Protein AF-A0A7J2IY69-F1 (afdb_monomer)

Structure (mmCIF, N/CA/C/O backbone):
data_AF-A0A7J2IY69-F1
#
_entry.id   AF-A0A7J2IY69-F1
#
loop_
_atom_site.group_PDB
_atom_site.id
_atom_site.type_symbol
_atom_site.label_atom_id
_atom_site.label_alt_id
_atom_site.label_comp_id
_atom_site.label_asym_id
_atom_site.label_entity_id
_atom_site.label_seq_id
_atom_site.pdbx_PDB_ins_code
_atom_site.Cartn_x
_atom_site.Cartn_y
_atom_site.Cartn_z
_atom_site.occupancy
_atom_site.B_iso_or_equiv
_atom_site.auth_seq_id
_atom_site.auth_comp_id
_atom_site.auth_asym_id
_atom_site.auth_atom_id
_atom_site.pdbx_PDB_model_num
ATOM 1 N N . MET A 1 1 ? 27.502 44.347 -38.366 1.00 41.41 1 MET A N 1
ATOM 2 C CA . MET A 1 1 ? 28.154 43.033 -38.144 1.00 41.41 1 MET A CA 1
ATOM 3 C C . MET A 1 1 ? 28.405 42.362 -39.493 1.00 41.41 1 MET A C 1
ATOM 5 O O . MET A 1 1 ? 27.456 42.090 -40.213 1.00 41.41 1 MET A O 1
ATOM 9 N N . LYS A 1 2 ? 29.674 42.196 -39.894 1.00 34.81 2 LYS A N 1
ATOM 10 C CA . LYS A 1 2 ? 30.069 41.650 -41.208 1.00 34.81 2 LYS A CA 1
ATOM 11 C C . LYS A 1 2 ? 30.151 40.117 -41.145 1.00 34.81 2 LYS A C 1
ATOM 13 O O . LYS A 1 2 ? 30.989 39.577 -40.429 1.00 34.81 2 LYS A O 1
ATOM 18 N N . SER A 1 3 ? 29.302 39.439 -41.918 1.00 33.28 3 SER A N 1
ATOM 19 C CA . SER A 1 3 ? 29.300 37.982 -42.098 1.00 33.28 3 SER A CA 1
ATOM 20 C C . SER A 1 3 ? 30.495 37.545 -42.960 1.00 33.28 3 SER A C 1
ATOM 22 O O . SER A 1 3 ? 30.608 37.917 -44.132 1.00 33.28 3 SER A O 1
ATOM 24 N N . LYS A 1 4 ? 31.436 36.804 -42.361 1.00 38.28 4 LYS A N 1
ATOM 25 C CA . LYS A 1 4 ? 32.624 36.257 -43.033 1.00 38.28 4 LYS A CA 1
ATOM 26 C C . LYS A 1 4 ? 32.224 35.045 -43.882 1.00 38.28 4 LYS A C 1
ATOM 28 O O . LYS A 1 4 ? 31.886 33.990 -43.359 1.00 38.28 4 LYS A O 1
ATOM 33 N N . LYS A 1 5 ? 32.332 35.189 -45.206 1.00 37.50 5 LYS A N 1
ATOM 34 C CA . LYS A 1 5 ? 32.287 34.085 -46.178 1.00 37.50 5 LYS A CA 1
ATOM 35 C C . LYS A 1 5 ? 33.403 33.072 -45.877 1.00 37.50 5 LYS A C 1
ATOM 37 O O . LYS A 1 5 ? 34.582 33.424 -45.912 1.00 37.50 5 LYS A O 1
ATOM 42 N N . GLY A 1 6 ? 33.029 31.817 -45.624 1.00 35.16 6 GLY A N 1
ATOM 43 C CA . GLY A 1 6 ? 33.949 30.687 -45.493 1.00 35.16 6 GLY A CA 1
ATOM 44 C C . GLY A 1 6 ? 34.681 30.413 -46.808 1.00 35.16 6 GLY A C 1
ATOM 45 O O . GLY A 1 6 ? 34.066 30.075 -47.822 1.00 35.16 6 GLY A O 1
ATOM 46 N N . LYS A 1 7 ? 36.006 30.583 -46.801 1.00 37.31 7 LYS A N 1
ATOM 47 C CA . LYS A 1 7 ? 36.880 30.222 -47.920 1.00 37.31 7 LYS A CA 1
ATOM 48 C C . LYS A 1 7 ? 36.969 28.697 -48.008 1.00 37.31 7 LYS A C 1
ATOM 50 O O . LYS A 1 7 ? 37.412 28.036 -47.076 1.00 37.31 7 LYS A O 1
ATOM 55 N N . ARG A 1 8 ? 36.544 28.157 -49.151 1.00 36.28 8 ARG A N 1
ATOM 56 C CA . ARG A 1 8 ? 36.733 26.758 -49.550 1.00 36.28 8 ARG A CA 1
ATOM 57 C C . ARG A 1 8 ? 38.235 26.472 -49.617 1.00 36.28 8 ARG A C 1
ATOM 59 O O . ARG A 1 8 ? 38.931 27.094 -50.418 1.00 36.28 8 ARG A O 1
ATOM 66 N N . GLY A 1 9 ? 38.712 25.552 -48.781 1.00 33.78 9 GLY A N 1
ATOM 67 C CA . GLY A 1 9 ? 40.072 25.030 -48.855 1.00 33.78 9 GLY A CA 1
ATOM 68 C C . GLY A 1 9 ? 40.285 24.357 -50.206 1.00 33.78 9 GLY A C 1
ATOM 69 O O . GLY A 1 9 ? 39.671 23.331 -50.497 1.00 33.78 9 GLY A O 1
ATOM 70 N N . LYS A 1 10 ? 41.113 24.970 -51.054 1.00 37.53 10 LYS A N 1
ATOM 71 C CA . LYS A 1 10 ? 41.732 24.280 -52.183 1.00 37.53 10 LYS A CA 1
ATOM 72 C C . LYS A 1 10 ? 42.652 23.217 -51.586 1.00 37.53 10 LYS A C 1
ATOM 74 O O . LYS A 1 10 ? 43.451 23.537 -50.713 1.00 37.53 10 LYS A O 1
ATOM 79 N N . SER A 1 11 ? 42.516 21.976 -52.033 1.00 42.81 11 SER A N 1
ATOM 80 C CA . SER A 1 11 ? 43.465 20.897 -51.774 1.00 42.81 11 SER A CA 1
ATOM 81 C C . SER A 1 11 ? 44.816 21.321 -52.346 1.00 42.81 11 SER A C 1
ATOM 83 O O . SER A 1 11 ? 45.037 21.277 -53.555 1.00 42.81 11 SER A O 1
ATOM 85 N N . GLU A 1 12 ? 45.682 21.830 -51.481 1.00 42.75 12 GLU A N 1
ATOM 86 C CA . GLU A 1 12 ? 47.040 22.207 -51.829 1.00 42.75 12 GLU A CA 1
ATOM 87 C C . GLU A 1 12 ? 47.820 20.919 -52.101 1.00 42.75 12 GLU A C 1
ATOM 89 O O . GLU A 1 12 ? 47.938 20.049 -51.239 1.00 42.75 12 GLU A O 1
ATOM 94 N N . VAL A 1 13 ? 48.266 20.746 -53.345 1.00 56.34 13 VAL A N 1
ATOM 95 C CA . VAL A 1 13 ? 49.151 19.648 -53.742 1.00 56.34 13 VAL A CA 1
ATOM 96 C C . VAL A 1 13 ? 50.391 19.756 -52.862 1.00 56.34 13 VAL A C 1
ATOM 98 O O . VAL A 1 13 ? 51.129 20.733 -52.968 1.00 56.34 13 VAL A O 1
ATOM 101 N N . VAL A 1 14 ? 50.578 18.802 -51.951 1.00 56.72 14 VAL A N 1
ATOM 102 C CA . VAL A 1 14 ? 51.660 18.816 -50.963 1.00 56.72 14 VAL A CA 1
ATOM 103 C C . VAL A 1 14 ? 53.000 18.772 -51.708 1.00 56.72 14 VAL A C 1
ATOM 105 O O . VAL A 1 14 ? 53.412 17.726 -52.197 1.00 56.72 14 VAL A O 1
ATOM 108 N N . ARG A 1 15 ? 53.669 19.927 -51.842 1.00 62.16 15 ARG A N 1
ATOM 109 C CA . ARG A 1 15 ? 54.978 20.063 -52.520 1.00 62.16 15 ARG A CA 1
ATOM 110 C C . ARG A 1 15 ? 56.173 19.784 -51.600 1.00 62.16 15 ARG A C 1
ATOM 112 O O . ARG A 1 15 ? 57.312 19.963 -52.017 1.00 62.16 15 ARG A O 1
ATOM 119 N N . PHE A 1 16 ? 55.917 19.395 -50.354 1.00 74.50 16 PHE A N 1
ATOM 120 C CA . PHE A 1 16 ? 56.923 19.268 -49.304 1.00 74.50 16 PHE A CA 1
ATOM 121 C C . PHE A 1 16 ? 56.733 17.967 -48.535 1.00 74.50 16 PHE A C 1
ATOM 123 O O . PHE A 1 16 ? 55.613 17.602 -48.188 1.00 74.50 16 PHE A O 1
ATOM 130 N N . CYS A 1 17 ? 57.822 17.262 -48.243 1.00 74.44 17 CYS A N 1
ATOM 131 C CA . CYS A 1 17 ? 57.757 16.095 -47.378 1.00 74.44 17 CYS A CA 1
ATOM 132 C C . CYS A 1 17 ? 57.323 16.519 -45.959 1.00 74.44 17 CYS A C 1
ATOM 134 O O . CYS A 1 17 ? 57.975 17.389 -45.382 1.00 74.44 17 CYS A O 1
ATOM 136 N N . PRO A 1 18 ? 56.287 15.903 -45.357 1.00 74.69 18 PRO A N 1
ATOM 137 C CA . PRO A 1 18 ? 55.808 16.282 -44.023 1.00 74.69 18 PRO A CA 1
ATOM 138 C C . PRO A 1 18 ? 56.802 15.945 -42.904 1.00 74.69 18 PRO A C 1
ATOM 140 O O . PRO A 1 18 ? 56.678 16.468 -41.804 1.00 74.69 18 PRO A O 1
ATOM 143 N N . VAL A 1 19 ? 57.782 15.076 -43.178 1.00 80.56 19 VAL A N 1
ATOM 144 C CA . VAL A 1 19 ? 58.778 14.638 -42.192 1.00 80.56 19 VAL A CA 1
ATOM 145 C C . VAL A 1 19 ? 60.015 15.534 -42.200 1.00 80.56 19 VAL A C 1
ATOM 147 O O . VAL A 1 19 ? 60.510 15.896 -41.142 1.00 80.56 19 VAL A O 1
ATOM 150 N N . CYS A 1 20 ? 60.530 15.896 -43.379 1.00 82.62 20 CYS A N 1
ATOM 151 C CA . CYS A 1 20 ? 61.809 16.611 -43.496 1.00 82.62 20 CYS A CA 1
ATOM 152 C C . CYS A 1 20 ? 61.713 17.984 -44.173 1.00 82.62 20 CYS A C 1
ATOM 154 O O . CYS A 1 20 ? 62.730 18.646 -44.346 1.00 82.62 20 CYS A O 1
ATOM 156 N N . GLY A 1 21 ? 60.527 18.400 -44.626 1.00 78.88 21 GLY A N 1
ATOM 157 C CA . GLY A 1 21 ? 60.328 19.678 -45.313 1.00 78.88 21 GLY A CA 1
ATOM 158 C C . GLY A 1 21 ? 61.016 19.793 -46.680 1.00 78.88 21 GLY A C 1
ATOM 159 O O . GLY A 1 21 ? 60.995 20.864 -47.280 1.00 78.88 21 GLY A O 1
ATOM 160 N N . SER A 1 22 ? 61.621 18.720 -47.204 1.00 79.50 22 SER A N 1
ATOM 161 C CA . SER A 1 22 ? 62.281 18.745 -48.515 1.00 79.50 22 SER A CA 1
ATOM 162 C C . SER A 1 22 ? 61.264 18.789 -49.661 1.00 79.50 22 SER A C 1
ATOM 164 O O . SER A 1 22 ? 60.213 18.143 -49.598 1.00 79.50 22 SER A O 1
ATOM 166 N N . ARG A 1 23 ? 61.598 19.530 -50.727 1.00 76.25 23 ARG A N 1
ATOM 167 C CA . ARG A 1 23 ? 60.824 19.603 -51.983 1.00 76.25 23 ARG A CA 1
ATOM 168 C C . ARG A 1 23 ? 61.165 18.482 -52.964 1.00 76.25 23 ARG A C 1
ATOM 170 O O . ARG A 1 23 ? 60.498 18.339 -53.985 1.00 76.25 23 ARG A O 1
ATOM 177 N N . GLU A 1 24 ? 62.196 17.691 -52.676 1.00 76.31 24 GLU A N 1
ATOM 178 C CA . GLU A 1 24 ? 62.635 16.602 -53.546 1.00 76.31 24 GLU A CA 1
ATOM 179 C C . GLU A 1 24 ? 61.779 15.352 -53.330 1.00 76.31 24 GLU A C 1
ATOM 181 O O . GLU A 1 24 ? 62.112 14.431 -52.573 1.00 76.31 24 GLU A O 1
ATOM 186 N N . ILE A 1 25 ? 60.632 15.351 -54.000 1.00 76.38 25 ILE A N 1
ATOM 187 C CA . ILE A 1 25 ? 59.670 14.258 -54.003 1.00 76.38 25 ILE A CA 1
ATOM 188 C C . ILE A 1 25 ? 59.677 13.624 -55.394 1.00 76.38 25 ILE A C 1
ATOM 190 O O . ILE A 1 25 ? 59.502 14.319 -56.394 1.00 76.38 25 ILE A O 1
ATOM 194 N N . VAL A 1 26 ? 59.872 12.307 -55.459 1.00 78.38 26 VAL A N 1
ATOM 195 C CA . VAL A 1 26 ? 59.818 11.539 -56.709 1.00 78.38 26 VAL A CA 1
ATOM 196 C C . VAL A 1 26 ? 58.621 10.600 -56.674 1.00 78.38 26 VAL A C 1
ATOM 198 O O . VAL A 1 26 ? 58.325 9.984 -55.648 1.00 78.38 26 VAL A O 1
ATOM 201 N N . LEU A 1 27 ? 57.914 10.518 -57.797 1.00 72.62 27 LEU A N 1
ATOM 202 C CA . LEU A 1 27 ? 56.843 9.548 -57.998 1.00 72.62 27 LEU A CA 1
ATOM 203 C C . LEU A 1 27 ? 57.465 8.161 -58.170 1.00 72.62 27 LEU A C 1
ATOM 205 O O . LEU A 1 27 ? 58.347 7.979 -59.008 1.00 72.62 27 LEU A O 1
ATOM 209 N N . ASP A 1 28 ? 57.027 7.202 -57.356 1.00 71.06 28 ASP A N 1
ATOM 210 C CA . ASP A 1 28 ? 57.484 5.818 -57.475 1.00 71.06 28 ASP A CA 1
ATOM 211 C C . ASP A 1 28 ? 56.799 5.201 -58.708 1.00 71.06 28 ASP A C 1
ATOM 213 O O . ASP A 1 28 ? 55.571 5.119 -58.768 1.00 71.06 28 ASP A O 1
ATOM 217 N N . SER A 1 29 ? 57.575 4.817 -59.727 1.00 62.28 29 SER A N 1
ATOM 218 C CA . SER A 1 29 ? 57.049 4.323 -61.012 1.00 62.28 29 SER A CA 1
ATOM 219 C C . SER A 1 29 ? 56.319 2.984 -60.894 1.00 62.28 29 SER A C 1
ATOM 221 O O . SER A 1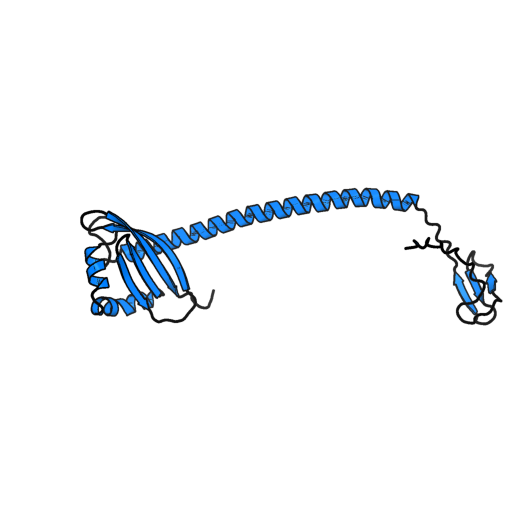 29 ? 55.589 2.610 -61.807 1.00 62.28 29 SER A O 1
ATOM 223 N N . SER A 1 30 ? 56.481 2.279 -59.769 1.00 66.81 30 SER A N 1
ATOM 224 C CA . SER A 1 30 ? 55.821 0.993 -59.530 1.00 66.81 30 SER A CA 1
ATOM 225 C C . SER A 1 30 ? 54.346 1.124 -59.136 1.00 66.81 30 SER A C 1
ATOM 227 O O . SER A 1 30 ? 53.597 0.166 -59.307 1.00 66.81 30 SER A O 1
ATOM 229 N N . TYR A 1 31 ? 53.899 2.278 -58.616 1.00 60.81 31 TYR A N 1
ATOM 230 C CA . TYR A 1 31 ? 52.532 2.438 -58.103 1.00 60.81 31 TYR A CA 1
ATOM 231 C C . TYR A 1 31 ? 51.980 3.845 -58.358 1.00 60.81 31 TYR A C 1
ATOM 233 O O . TYR A 1 31 ? 52.480 4.843 -57.836 1.00 60.81 31 TYR A O 1
ATOM 241 N N . SER A 1 32 ? 50.881 3.932 -59.113 1.00 61.62 32 SER A N 1
ATOM 242 C CA . SER A 1 32 ? 50.188 5.195 -59.376 1.00 61.62 32 SER A CA 1
ATOM 243 C C . SER A 1 32 ? 49.711 5.845 -58.071 1.00 61.62 32 SER A C 1
ATOM 245 O O . SER A 1 32 ? 48.858 5.293 -57.376 1.00 61.62 32 SER A O 1
ATOM 247 N N . GLY A 1 33 ? 50.230 7.034 -57.752 1.00 66.06 33 GLY A N 1
ATOM 248 C CA . GLY A 1 33 ? 49.778 7.847 -56.615 1.00 66.06 33 GLY A CA 1
ATOM 249 C C . GLY A 1 33 ? 50.604 7.720 -55.331 1.00 66.06 33 GLY A C 1
ATOM 250 O O . GLY A 1 33 ? 50.244 8.352 -54.336 1.00 66.06 33 GLY A O 1
ATOM 251 N N . ILE A 1 34 ? 51.708 6.962 -55.339 1.00 76.69 34 ILE A N 1
ATOM 252 C CA . ILE A 1 34 ? 52.672 6.925 -54.229 1.00 76.69 34 ILE A CA 1
ATOM 253 C C . ILE A 1 34 ? 53.854 7.838 -54.548 1.00 76.69 34 ILE A C 1
ATOM 255 O O . ILE A 1 34 ? 54.454 7.767 -55.621 1.00 76.69 34 ILE A O 1
ATOM 259 N N . PHE A 1 35 ? 54.209 8.691 -53.594 1.00 80.31 35 PHE A N 1
ATOM 260 C CA . PHE A 1 35 ? 55.398 9.522 -53.678 1.00 80.31 35 PHE A CA 1
ATOM 261 C C . PHE A 1 35 ? 56.412 9.134 -52.605 1.00 80.31 35 PHE A C 1
ATOM 263 O O . PHE A 1 35 ? 56.043 8.811 -51.473 1.00 80.31 35 PHE A O 1
ATOM 270 N N . LYS A 1 36 ? 57.697 9.169 -52.969 1.00 84.00 36 LYS A N 1
ATOM 271 C CA . LYS A 1 36 ? 58.826 8.904 -52.077 1.00 84.00 36 LYS A CA 1
ATOM 272 C C . LYS A 1 36 ? 59.701 10.150 -51.974 1.00 84.00 36 LYS A C 1
ATOM 274 O O . LYS A 1 36 ? 60.103 10.726 -52.985 1.00 84.00 36 LYS A O 1
ATOM 279 N N . CYS A 1 37 ? 60.014 10.573 -50.754 1.00 82.19 37 CYS A N 1
ATOM 280 C CA . CYS A 1 37 ? 60.991 11.634 -50.535 1.00 82.19 37 CYS A CA 1
ATOM 281 C C . CYS A 1 37 ? 62.412 11.090 -50.725 1.00 82.19 37 CYS A C 1
ATOM 283 O O . CYS A 1 37 ? 62.762 10.072 -50.126 1.00 82.19 37 CYS A O 1
ATOM 285 N N . LYS A 1 38 ? 63.242 11.780 -51.518 1.00 81.56 38 LYS A N 1
ATOM 286 C CA . LYS A 1 38 ? 64.653 11.403 -51.710 1.00 81.56 38 LYS A CA 1
ATOM 287 C C . LYS A 1 38 ? 65.481 11.534 -50.433 1.00 81.56 38 LYS A C 1
ATOM 289 O O . LYS A 1 38 ? 66.346 10.704 -50.195 1.00 81.56 38 LYS A O 1
ATOM 294 N N . ASN A 1 39 ? 65.187 12.541 -49.611 1.00 84.12 39 ASN A N 1
ATOM 295 C CA . ASN A 1 39 ? 66.032 12.896 -48.472 1.00 84.12 39 ASN A CA 1
ATOM 296 C C . ASN A 1 39 ? 65.834 11.978 -47.253 1.00 84.12 39 ASN A C 1
ATOM 298 O O . ASN A 1 39 ? 66.794 11.586 -46.607 1.00 84.12 39 ASN A O 1
ATOM 302 N N . CYS A 1 40 ? 64.588 11.619 -46.927 1.00 84.88 40 CYS A N 1
ATOM 303 C CA . CYS A 1 40 ? 64.278 10.808 -45.739 1.00 84.88 40 CYS A CA 1
ATOM 304 C C . CYS A 1 40 ? 63.639 9.450 -46.058 1.00 84.88 40 CYS A C 1
ATOM 306 O O . CYS A 1 40 ? 63.272 8.712 -45.149 1.00 84.88 40 CYS A O 1
ATOM 308 N N . GLY A 1 41 ? 63.424 9.129 -47.338 1.00 81.12 41 GLY A N 1
ATOM 309 C CA . GLY A 1 41 ? 62.797 7.874 -47.756 1.00 81.12 41 GLY A CA 1
ATOM 310 C C . GLY A 1 41 ? 61.299 7.751 -47.447 1.00 81.12 41 GLY A C 1
ATOM 311 O O . GLY A 1 41 ? 60.714 6.720 -47.778 1.00 81.12 41 GLY A O 1
ATOM 312 N N . TYR A 1 42 ? 60.669 8.777 -46.858 1.00 81.19 42 TYR A N 1
ATOM 313 C CA . TYR A 1 42 ? 59.248 8.768 -46.499 1.00 81.19 42 TYR A CA 1
ATOM 314 C C . TYR A 1 42 ? 58.359 8.496 -47.716 1.00 81.19 42 TYR A C 1
ATOM 316 O O . TYR A 1 42 ? 58.513 9.143 -48.756 1.00 81.19 42 TYR A O 1
ATOM 324 N N . ARG A 1 43 ? 57.422 7.555 -47.564 1.00 79.50 43 ARG A N 1
ATOM 325 C CA . ARG A 1 43 ? 56.450 7.153 -48.584 1.00 79.50 43 ARG A CA 1
ATOM 326 C C . ARG A 1 43 ? 55.049 7.531 -48.136 1.00 79.50 43 ARG A C 1
ATOM 328 O O . ARG A 1 43 ? 54.648 7.187 -47.029 1.00 79.50 43 ARG A O 1
ATOM 335 N N . ALA A 1 44 ? 54.295 8.181 -49.010 1.00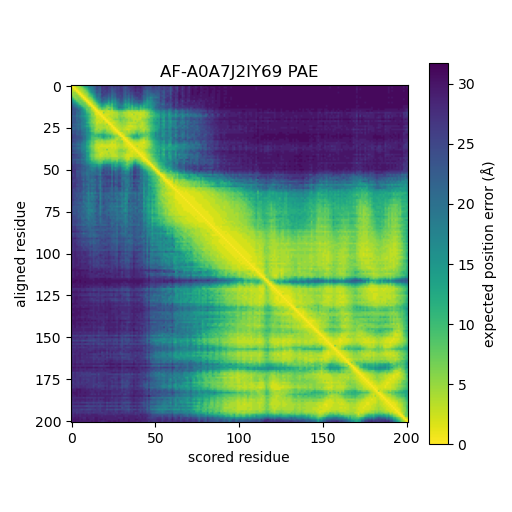 76.12 44 ALA A N 1
ATOM 336 C CA . ALA A 1 44 ? 52.880 8.423 -48.782 1.00 76.12 44 ALA A CA 1
ATOM 337 C C . ALA A 1 44 ? 52.090 8.282 -50.080 1.00 76.12 44 ALA A C 1
ATOM 339 O O . ALA A 1 44 ? 52.586 8.524 -51.179 1.00 76.12 44 ALA A O 1
ATOM 340 N N . SER A 1 45 ? 50.843 7.858 -49.930 1.00 72.69 45 SER A N 1
ATOM 341 C CA . SER A 1 45 ? 49.875 7.711 -51.009 1.00 72.69 45 SER A CA 1
ATOM 342 C C . SER A 1 45 ? 48.929 8.906 -51.015 1.00 72.69 45 SER A C 1
ATOM 344 O O . SER A 1 45 ? 48.252 9.170 -50.019 1.00 72.69 45 SER A O 1
ATOM 346 N N . ILE A 1 46 ? 48.822 9.599 -52.146 1.00 66.19 46 ILE A N 1
ATOM 347 C CA . ILE A 1 46 ? 47.718 10.528 -52.389 1.00 66.19 46 ILE A CA 1
ATOM 348 C C . ILE A 1 46 ? 46.576 9.672 -52.913 1.00 66.19 46 ILE A C 1
ATOM 350 O O . ILE A 1 46 ? 46.480 9.432 -54.111 1.00 66.19 46 ILE A O 1
ATOM 354 N N . PHE A 1 47 ? 45.713 9.180 -52.028 1.00 58.38 47 PHE A N 1
ATOM 355 C CA . PHE A 1 47 ? 44.439 8.634 -52.480 1.00 58.38 47 PHE A CA 1
ATOM 356 C C . PHE A 1 47 ? 43.557 9.815 -52.898 1.00 58.38 47 PHE A C 1
ATOM 358 O O . PHE A 1 47 ? 43.142 10.590 -52.026 1.00 58.38 47 PHE A O 1
ATOM 365 N N . PRO A 1 48 ? 43.243 10.010 -54.195 1.00 54.19 48 PRO A N 1
ATOM 366 C CA . PRO A 1 48 ? 42.201 10.947 -54.558 1.00 54.19 48 PRO A CA 1
ATOM 367 C C . PRO A 1 48 ? 40.903 10.402 -53.964 1.00 54.19 48 PRO A C 1
ATOM 369 O O . PRO A 1 48 ? 40.351 9.411 -54.434 1.00 54.19 48 PRO A O 1
ATOM 372 N N . SER A 1 49 ? 40.411 11.039 -52.901 1.00 54.69 49 SER A N 1
ATOM 373 C CA . SER A 1 49 ? 39.057 10.814 -52.403 1.00 54.69 49 SER A CA 1
ATOM 374 C C . SER A 1 49 ? 38.088 11.313 -53.475 1.00 54.69 49 SER A C 1
ATOM 376 O O . SER A 1 49 ? 37.575 12.433 -53.419 1.00 54.69 49 SER A O 1
ATOM 378 N N . THR A 1 50 ? 37.855 10.507 -54.513 1.00 52.12 50 THR A N 1
ATOM 379 C CA . THR A 1 50 ? 36.754 10.728 -55.440 1.00 52.12 50 THR A CA 1
ATOM 380 C C . THR A 1 50 ? 35.493 10.444 -54.647 1.00 52.12 50 THR A C 1
ATOM 382 O O . THR A 1 50 ? 35.022 9.310 -54.576 1.00 52.12 50 THR A O 1
ATOM 385 N N . LYS A 1 51 ? 34.971 11.477 -53.983 1.00 55.84 51 LYS A N 1
ATOM 386 C CA . LYS A 1 51 ? 33.665 11.454 -53.332 1.00 55.84 51 LYS A CA 1
ATOM 387 C C . LYS A 1 51 ? 32.625 11.126 -54.404 1.00 55.84 51 LYS A C 1
ATOM 389 O O . LYS A 1 51 ? 32.078 12.030 -55.035 1.00 55.84 51 LYS A O 1
ATOM 394 N N . LYS A 1 52 ? 32.341 9.840 -54.632 1.00 56.62 52 LYS A N 1
ATOM 395 C CA . LYS A 1 52 ? 31.188 9.385 -55.415 1.00 56.62 52 LYS A CA 1
ATOM 396 C C . LYS A 1 52 ? 29.930 9.660 -54.586 1.00 56.62 52 LYS A C 1
ATOM 398 O O . LYS A 1 52 ? 29.312 8.756 -54.038 1.00 56.62 52 LYS A O 1
ATOM 403 N N . LYS A 1 53 ? 29.558 10.943 -54.490 1.00 59.47 53 LYS A N 1
ATOM 404 C CA . LYS A 1 53 ? 28.406 11.443 -53.718 1.00 59.47 53 LYS A CA 1
ATOM 405 C C . LYS A 1 53 ? 27.096 10.742 -54.098 1.00 59.47 53 LYS A C 1
ATOM 407 O O . LYS A 1 53 ? 26.230 10.572 -53.255 1.00 59.47 53 LYS A O 1
ATOM 412 N N . LYS A 1 54 ? 26.980 10.278 -55.348 1.00 59.72 54 LYS A N 1
ATOM 413 C CA . LYS A 1 54 ? 25.793 9.578 -55.863 1.00 59.72 54 LYS A CA 1
ATOM 414 C C . LYS A 1 54 ? 25.531 8.228 -55.177 1.00 59.72 54 LYS A C 1
ATOM 416 O O . LYS A 1 54 ? 24.376 7.883 -54.977 1.00 59.72 54 LYS A O 1
ATOM 421 N N . ALA A 1 55 ? 26.574 7.488 -54.790 1.00 61.38 55 ALA A N 1
ATOM 422 C CA . ALA A 1 55 ? 26.409 6.209 -54.090 1.00 61.38 55 ALA A CA 1
ATOM 423 C C . ALA A 1 55 ? 26.055 6.405 -52.603 1.00 61.38 55 ALA A C 1
ATOM 425 O O . ALA A 1 55 ? 25.276 5.637 -52.052 1.00 61.38 55 ALA A O 1
ATOM 426 N N . GLN A 1 56 ? 26.574 7.467 -51.974 1.00 57.81 56 GLN A N 1
ATOM 427 C CA . GLN A 1 56 ? 26.267 7.805 -50.578 1.00 57.81 56 GLN A CA 1
ATOM 428 C C . GLN A 1 56 ? 24.830 8.314 -50.388 1.00 57.81 56 GLN A C 1
ATOM 430 O O . GLN A 1 56 ? 24.211 7.976 -49.385 1.00 57.81 56 GLN A O 1
ATOM 435 N N . LEU A 1 57 ? 24.272 9.051 -51.358 1.00 69.94 57 LEU A N 1
ATOM 436 C CA . LEU A 1 57 ? 22.872 9.499 -51.299 1.00 69.94 57 LEU A CA 1
ATOM 437 C C . LEU A 1 57 ? 21.888 8.319 -51.263 1.00 69.94 57 LEU A C 1
ATOM 439 O O . LEU A 1 57 ? 20.986 8.301 -50.434 1.00 69.94 57 LEU A O 1
ATOM 443 N N . LYS A 1 58 ? 22.126 7.282 -52.074 1.00 72.00 58 LYS A N 1
ATOM 444 C CA . LYS A 1 58 ? 21.245 6.105 -52.151 1.00 72.00 58 LYS A CA 1
ATOM 445 C C . LYS A 1 58 ? 21.238 5.265 -50.864 1.00 72.00 58 LYS A C 1
ATOM 447 O O . LYS A 1 58 ? 20.215 4.699 -50.495 1.00 72.00 58 LYS A O 1
ATOM 452 N N . ILE A 1 59 ? 22.375 5.201 -50.165 1.00 75.81 59 ILE A N 1
ATOM 453 C CA . ILE A 1 59 ? 22.483 4.524 -48.860 1.00 75.81 59 ILE A CA 1
ATOM 454 C C . ILE A 1 59 ? 21.761 5.339 -47.778 1.00 75.81 59 ILE A C 1
ATOM 456 O O . ILE A 1 59 ? 21.076 4.769 -46.930 1.00 75.81 59 ILE A O 1
ATOM 460 N N . GLN A 1 60 ? 21.867 6.669 -47.827 1.00 74.31 60 GLN A N 1
ATOM 461 C CA . GLN A 1 60 ? 21.203 7.554 -46.872 1.00 74.31 60 GLN A CA 1
ATOM 462 C C . GLN A 1 60 ? 19.671 7.540 -47.022 1.00 74.31 60 GLN A C 1
ATOM 464 O O . GLN A 1 60 ? 18.968 7.575 -46.015 1.00 74.31 60 GLN A O 1
ATOM 469 N N . GLU A 1 61 ? 19.151 7.429 -48.247 1.00 78.12 61 GLU A N 1
ATOM 470 C CA . GLU A 1 61 ? 17.708 7.321 -48.517 1.00 78.12 61 GLU A CA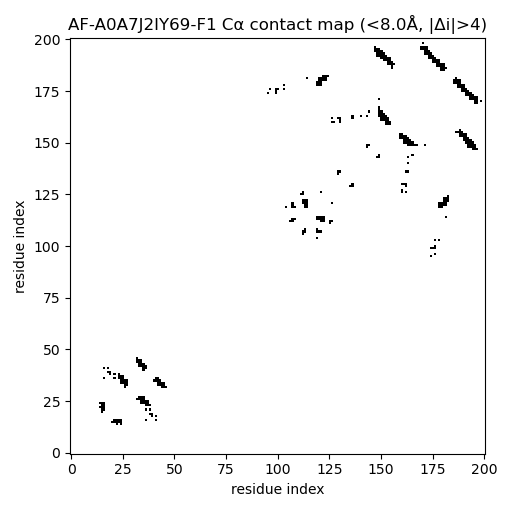 1
ATOM 471 C C . GLU A 1 61 ? 17.094 6.055 -47.899 1.00 78.12 61 GLU A C 1
ATOM 473 O O . GLU A 1 61 ? 16.063 6.131 -47.233 1.00 78.12 61 GLU A O 1
ATOM 478 N N . MET A 1 62 ? 17.758 4.900 -48.027 1.00 87.06 62 MET A N 1
ATOM 479 C CA . MET A 1 62 ? 17.281 3.647 -47.420 1.00 87.06 62 MET A CA 1
ATOM 480 C C . MET A 1 62 ? 17.427 3.640 -45.892 1.00 87.06 62 MET A C 1
ATOM 482 O O . MET A 1 62 ? 16.564 3.118 -45.185 1.00 87.06 62 MET A O 1
ATOM 486 N N . ALA A 1 63 ? 18.478 4.273 -45.359 1.00 88.81 63 ALA A N 1
ATOM 487 C CA . ALA A 1 63 ? 18.656 4.430 -43.917 1.00 88.81 63 ALA A CA 1
ATOM 488 C C . ALA A 1 63 ? 17.576 5.329 -43.286 1.00 88.81 63 ALA A C 1
ATOM 490 O O . ALA A 1 63 ? 17.164 5.086 -42.153 1.00 88.81 63 ALA A O 1
ATOM 491 N N . PHE A 1 64 ? 17.081 6.334 -44.016 1.00 89.44 64 PHE A N 1
ATOM 492 C CA . PHE A 1 64 ? 16.017 7.216 -43.533 1.00 89.44 64 PHE A CA 1
ATOM 493 C C . PHE A 1 64 ? 14.684 6.479 -43.358 1.00 89.44 64 PHE A C 1
ATOM 495 O O . PHE A 1 64 ? 13.984 6.696 -42.370 1.00 89.44 64 PHE A O 1
ATOM 502 N N . VAL A 1 65 ? 14.365 5.550 -44.265 1.00 92.06 65 VAL A N 1
ATOM 503 C CA . VAL A 1 65 ? 13.169 4.701 -44.148 1.00 92.06 65 VAL A CA 1
ATOM 504 C C . VAL A 1 65 ? 13.264 3.805 -42.912 1.00 92.06 65 VAL A C 1
ATOM 506 O O . VAL A 1 65 ? 12.331 3.765 -42.112 1.00 92.06 65 VAL A O 1
ATOM 509 N N . LEU A 1 66 ? 14.405 3.143 -42.697 1.00 93.81 66 LEU A N 1
ATOM 510 C CA . LEU A 1 66 ? 14.617 2.307 -41.508 1.00 93.81 66 LEU A CA 1
ATOM 511 C C . LEU A 1 66 ? 14.552 3.115 -40.205 1.00 93.81 66 LEU A C 1
ATOM 513 O O . LEU A 1 66 ? 13.973 2.648 -39.226 1.00 93.81 66 LEU A O 1
ATOM 517 N N . LEU A 1 67 ? 15.089 4.338 -40.197 1.00 94.94 67 LEU A N 1
ATOM 518 C CA . LEU A 1 67 ? 14.997 5.243 -39.051 1.00 94.94 67 LEU A CA 1
ATOM 519 C C . LEU A 1 67 ? 13.536 5.600 -38.737 1.00 94.94 67 LEU A C 1
ATOM 521 O O . LEU A 1 67 ? 13.128 5.552 -37.578 1.00 94.94 67 LEU A O 1
ATOM 525 N N . ALA A 1 68 ? 12.737 5.918 -39.759 1.00 95.00 68 ALA A N 1
ATOM 526 C CA . ALA A 1 68 ? 11.321 6.226 -39.586 1.00 95.00 68 ALA A CA 1
ATOM 527 C C . ALA A 1 68 ? 10.547 5.034 -38.992 1.00 95.00 68 ALA A C 1
ATOM 529 O O . ALA A 1 68 ? 9.777 5.214 -38.048 1.00 95.00 68 ALA A O 1
ATOM 530 N N . PHE A 1 69 ? 10.807 3.812 -39.471 1.00 96.69 69 PHE A N 1
ATOM 531 C CA . PHE A 1 69 ? 10.227 2.595 -38.893 1.00 96.69 69 PHE A CA 1
ATOM 532 C C . PHE A 1 69 ? 10.670 2.356 -37.447 1.00 96.69 69 PHE A C 1
ATOM 534 O O . PHE A 1 69 ? 9.838 2.011 -36.611 1.00 96.69 69 PHE A O 1
ATOM 541 N N . ALA A 1 70 ? 11.947 2.573 -37.125 1.00 96.25 70 ALA A N 1
ATOM 542 C CA . ALA A 1 70 ? 12.452 2.420 -35.763 1.00 96.25 70 ALA A CA 1
ATOM 543 C C . ALA A 1 70 ? 11.789 3.409 -34.787 1.00 96.25 70 ALA A C 1
ATOM 545 O O . ALA A 1 70 ? 11.412 3.031 -33.677 1.00 96.25 70 ALA A O 1
ATOM 546 N N . ILE A 1 71 ? 11.591 4.661 -35.212 1.00 97.00 71 ILE A N 1
ATOM 547 C CA . ILE A 1 71 ? 10.891 5.679 -34.418 1.00 97.00 71 ILE A CA 1
ATOM 548 C C . ILE A 1 71 ? 9.423 5.285 -34.217 1.00 97.00 71 ILE A C 1
ATOM 550 O O . ILE A 1 71 ? 8.922 5.341 -33.095 1.00 97.00 71 ILE A O 1
ATOM 554 N N . LEU A 1 72 ? 8.743 4.834 -35.275 1.00 97.06 72 LEU A N 1
ATOM 555 C CA . LEU A 1 72 ? 7.354 4.381 -35.188 1.00 97.06 72 LEU A CA 1
ATOM 556 C C . LEU A 1 72 ? 7.217 3.181 -34.239 1.00 97.06 72 LEU A C 1
ATOM 558 O O . LEU A 1 72 ? 6.359 3.191 -33.357 1.00 97.06 72 LEU A O 1
ATOM 562 N N . ALA A 1 73 ? 8.100 2.187 -34.353 1.00 97.06 73 ALA A N 1
ATOM 563 C CA . ALA A 1 73 ? 8.126 1.030 -33.461 1.00 97.06 73 ALA A CA 1
ATOM 564 C C . ALA A 1 73 ? 8.370 1.431 -31.995 1.00 97.06 73 ALA A C 1
ATOM 566 O O . ALA A 1 73 ? 7.713 0.908 -31.095 1.00 97.06 73 ALA A O 1
ATOM 567 N N . SER A 1 74 ? 9.256 2.402 -31.749 1.00 97.69 74 SER A N 1
ATOM 568 C CA . SER A 1 74 ? 9.500 2.950 -30.410 1.00 97.69 74 SER A CA 1
ATOM 569 C C . SER A 1 74 ? 8.232 3.561 -29.801 1.00 97.69 74 SER A C 1
ATOM 571 O O . SER A 1 74 ? 7.896 3.273 -28.652 1.00 97.69 74 SER A O 1
ATOM 573 N N . PHE A 1 75 ? 7.460 4.329 -30.578 1.00 97.38 75 PHE A N 1
ATOM 574 C CA . PHE A 1 75 ? 6.187 4.879 -30.102 1.00 97.38 75 PHE A CA 1
ATOM 575 C C . PHE A 1 75 ? 5.162 3.795 -29.759 1.00 97.38 75 PHE A C 1
ATOM 577 O O . PHE A 1 75 ? 4.505 3.892 -28.721 1.00 97.38 75 PHE A O 1
ATOM 584 N N . VAL A 1 76 ? 5.055 2.746 -30.580 1.00 97.38 76 VAL A N 1
ATOM 585 C CA . VAL A 1 76 ? 4.159 1.611 -30.301 1.00 97.38 76 VAL A CA 1
ATOM 586 C C . VAL A 1 76 ? 4.561 0.906 -29.004 1.00 97.38 76 VAL A C 1
ATOM 588 O O . VAL A 1 76 ? 3.704 0.637 -28.163 1.00 97.38 76 VAL A O 1
ATOM 591 N N . LEU A 1 77 ? 5.858 0.664 -28.794 1.00 97.06 77 LEU A N 1
ATOM 592 C CA . LEU A 1 77 ? 6.368 0.047 -27.566 1.00 97.06 77 LEU A CA 1
ATOM 593 C C . LEU A 1 77 ? 6.096 0.906 -26.329 1.00 97.06 77 LEU A C 1
ATOM 595 O O . LEU A 1 77 ? 5.648 0.384 -25.308 1.00 97.06 77 LEU A O 1
ATOM 599 N N . LEU A 1 78 ? 6.316 2.219 -26.413 1.00 96.44 78 LEU A N 1
ATOM 600 C CA . LEU A 1 78 ? 6.019 3.139 -25.314 1.00 96.44 78 LEU A CA 1
ATOM 601 C C . LEU A 1 78 ? 4.526 3.152 -24.980 1.00 96.44 78 LEU A C 1
ATOM 603 O O . LEU A 1 78 ? 4.158 3.121 -23.804 1.00 96.44 78 LEU A O 1
ATOM 607 N N . PHE A 1 79 ? 3.665 3.161 -25.997 1.00 96.50 79 PHE A N 1
ATOM 608 C CA . PHE A 1 79 ? 2.221 3.110 -25.801 1.00 96.50 79 PHE A CA 1
ATOM 609 C C . PHE A 1 79 ? 1.791 1.799 -25.132 1.00 96.50 79 PHE A C 1
ATOM 611 O O . PHE A 1 79 ? 1.056 1.815 -24.143 1.00 96.50 79 PHE A O 1
ATOM 618 N N . PHE A 1 80 ? 2.316 0.668 -25.607 1.00 96.50 80 PHE A N 1
ATOM 619 C CA . PHE A 1 80 ? 2.049 -0.644 -25.026 1.00 96.50 80 PHE A CA 1
ATOM 620 C C . PHE A 1 80 ? 2.523 -0.742 -23.571 1.00 96.50 80 PHE A C 1
ATOM 622 O O . PHE A 1 80 ? 1.774 -1.200 -22.707 1.00 96.50 80 PHE A O 1
ATOM 629 N N . ALA A 1 81 ? 3.726 -0.246 -23.266 1.00 95.56 81 ALA A N 1
ATOM 630 C CA . ALA A 1 81 ? 4.240 -0.199 -21.902 1.00 95.56 81 ALA A CA 1
ATOM 631 C C . ALA A 1 81 ? 3.306 0.605 -20.987 1.00 95.56 81 ALA A C 1
ATOM 633 O O . ALA A 1 81 ? 2.926 0.129 -19.919 1.00 95.56 81 ALA A O 1
ATOM 634 N N . ARG A 1 82 ? 2.865 1.795 -21.421 1.00 95.12 82 ARG A N 1
ATOM 635 C CA . ARG A 1 82 ? 1.916 2.620 -20.656 1.00 95.12 82 ARG A CA 1
ATOM 636 C C . ARG A 1 82 ? 0.599 1.899 -20.404 1.00 95.12 82 ARG A C 1
ATOM 638 O O . ARG A 1 82 ? 0.125 1.915 -19.271 1.00 95.12 82 ARG A O 1
ATOM 645 N N . PHE A 1 83 ? 0.041 1.238 -21.412 1.00 93.94 83 PHE A N 1
ATOM 646 C CA . PHE A 1 83 ? -1.193 0.474 -21.249 1.00 93.94 83 PHE A CA 1
ATOM 647 C C . PH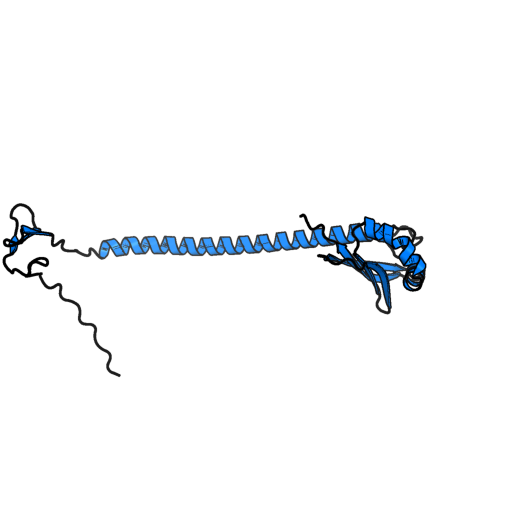E A 1 83 ? -1.041 -0.646 -20.207 1.00 93.94 83 PHE A C 1
ATOM 649 O O . PHE A 1 83 ? -1.885 -0.789 -19.319 1.00 93.94 83 PHE A O 1
ATOM 656 N N . GLN A 1 84 ? 0.074 -1.382 -20.240 1.00 94.00 84 GLN A N 1
ATOM 657 C CA . GLN A 1 84 ? 0.360 -2.411 -19.240 1.00 94.00 84 GLN A CA 1
ATOM 658 C C . GLN A 1 84 ? 0.511 -1.831 -17.829 1.00 94.00 84 GLN A C 1
ATOM 660 O O . GLN A 1 84 ? -0.080 -2.370 -16.892 1.00 94.00 84 GLN A O 1
ATOM 665 N N . TYR A 1 85 ? 1.205 -0.699 -17.667 1.00 94.19 85 TYR A N 1
ATOM 666 C CA . TYR A 1 85 ? 1.330 -0.034 -16.365 1.00 94.19 85 TYR A CA 1
ATOM 667 C C . TYR A 1 85 ? -0.030 0.312 -15.748 1.00 94.19 85 TYR A C 1
ATOM 669 O O . TYR A 1 85 ? -0.211 0.124 -14.545 1.00 94.19 85 TYR A O 1
ATOM 677 N N . LEU A 1 86 ? -1.005 0.761 -16.548 1.00 92.69 86 LEU A N 1
ATOM 678 C CA . LEU A 1 86 ? -2.358 1.027 -16.048 1.00 92.69 86 LEU A CA 1
ATOM 679 C C . LEU A 1 86 ? -3.032 -0.247 -15.525 1.00 92.69 86 LEU A C 1
ATOM 681 O O . LEU A 1 86 ? -3.703 -0.204 -14.496 1.00 92.69 86 LEU A O 1
ATOM 685 N N . SER A 1 87 ? -2.858 -1.380 -16.209 1.00 91.31 87 SER A N 1
ATOM 686 C CA . SER A 1 87 ? -3.447 -2.649 -15.769 1.00 91.31 87 SER A CA 1
ATOM 687 C C . SER A 1 87 ? -2.831 -3.152 -14.459 1.00 91.31 87 SER A C 1
ATOM 689 O O . SER A 1 87 ? -3.565 -3.565 -13.564 1.00 91.31 87 SER A O 1
ATOM 691 N N . ILE A 1 88 ? -1.509 -3.026 -14.303 1.00 92.75 88 ILE A N 1
ATOM 692 C CA . ILE A 1 88 ? -0.787 -3.405 -13.083 1.00 92.75 88 ILE A CA 1
ATOM 693 C C . ILE A 1 88 ? -1.205 -2.503 -11.921 1.00 92.75 88 ILE A C 1
ATOM 695 O O . ILE A 1 88 ? -1.468 -2.996 -10.828 1.00 92.75 88 ILE A O 1
ATOM 699 N N . ALA A 1 89 ? -1.324 -1.192 -12.154 1.00 92.25 89 ALA A N 1
ATOM 700 C CA . ALA A 1 89 ? -1.783 -0.253 -11.134 1.00 92.25 89 ALA A CA 1
ATOM 701 C C . ALA A 1 89 ? -3.194 -0.604 -10.635 1.00 92.25 89 ALA A C 1
ATOM 703 O O . ALA A 1 89 ? -3.410 -0.673 -9.427 1.00 92.25 89 ALA A O 1
ATOM 704 N N . LYS A 1 90 ? -4.124 -0.915 -11.550 1.00 91.88 90 LYS A N 1
ATOM 705 C CA . LYS A 1 90 ? -5.485 -1.355 -11.199 1.00 91.88 90 LYS A CA 1
ATOM 706 C C . LYS A 1 90 ? -5.500 -2.679 -10.436 1.00 91.88 90 LYS A C 1
ATOM 708 O O . LYS A 1 90 ? -6.252 -2.822 -9.479 1.00 91.88 90 LYS A O 1
ATOM 713 N N . GLN A 1 91 ? -4.673 -3.648 -10.831 1.00 92.31 91 GLN A N 1
ATOM 714 C CA . GLN A 1 91 ? -4.558 -4.915 -10.102 1.00 92.31 91 GLN A CA 1
ATOM 715 C C .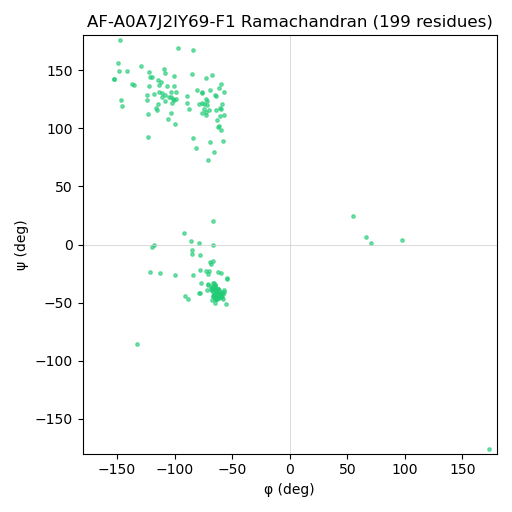 GLN A 1 91 ? -3.991 -4.703 -8.694 1.00 92.31 91 GLN A C 1
ATOM 717 O O . GLN A 1 91 ? -4.515 -5.259 -7.733 1.00 92.31 91 GLN A O 1
ATOM 722 N N . ALA A 1 92 ? -2.967 -3.860 -8.548 1.00 89.06 92 ALA A N 1
ATOM 723 C CA . ALA A 1 92 ? -2.400 -3.520 -7.248 1.00 89.06 92 ALA A CA 1
ATOM 724 C C . ALA A 1 92 ? -3.413 -2.800 -6.343 1.00 89.06 92 ALA A C 1
ATOM 726 O O . ALA A 1 92 ? -3.454 -3.065 -5.142 1.00 89.06 92 ALA A O 1
ATOM 727 N N . GLU A 1 93 ? -4.239 -1.913 -6.902 1.00 88.81 93 GLU A N 1
ATOM 728 C CA . GLU A 1 93 ? -5.338 -1.259 -6.185 1.00 88.81 93 GLU A CA 1
ATOM 729 C C . GLU A 1 93 ? -6.394 -2.271 -5.730 1.00 88.81 93 GLU A C 1
ATOM 731 O O . GLU A 1 93 ? -6.721 -2.309 -4.545 1.00 88.81 93 GLU A O 1
ATOM 736 N N . LYS A 1 94 ? -6.825 -3.173 -6.619 1.00 90.44 94 LYS A N 1
ATOM 737 C CA . LYS A 1 94 ? -7.782 -4.234 -6.286 1.00 90.44 94 LYS A CA 1
ATOM 738 C C . LYS A 1 94 ? -7.269 -5.159 -5.178 1.00 90.44 94 LYS A C 1
ATOM 740 O O . LYS A 1 94 ? -7.992 -5.454 -4.235 1.00 90.44 94 LYS A O 1
ATOM 745 N N . ILE A 1 95 ? -5.997 -5.558 -5.231 1.00 88.94 95 ILE A N 1
ATOM 746 C CA . ILE A 1 95 ? -5.372 -6.371 -4.173 1.00 88.94 95 ILE A CA 1
ATOM 747 C C . ILE A 1 95 ? -5.348 -5.611 -2.839 1.00 88.94 95 ILE A C 1
ATOM 749 O O . ILE A 1 95 ? -5.531 -6.208 -1.777 1.00 88.94 95 ILE A O 1
ATOM 753 N N . ARG A 1 96 ? -5.107 -4.293 -2.858 1.00 86.50 96 ARG A N 1
ATOM 754 C CA . ARG A 1 96 ? -5.158 -3.468 -1.639 1.00 86.50 96 ARG A CA 1
ATOM 755 C C . ARG A 1 96 ? -6.576 -3.384 -1.078 1.00 86.50 96 ARG A C 1
ATOM 757 O O . ARG A 1 96 ? -6.722 -3.447 0.140 1.00 86.50 96 ARG A O 1
ATOM 764 N N . GLU A 1 97 ? -7.581 -3.272 -1.938 1.00 86.81 97 GLU A N 1
ATOM 765 C CA . GLU A 1 97 ? -8.995 -3.264 -1.559 1.00 86.81 97 GLU A CA 1
ATOM 766 C C . GLU A 1 97 ? -9.424 -4.605 -0.946 1.00 86.81 97 GLU A C 1
ATOM 768 O O . GLU A 1 97 ? -9.929 -4.631 0.173 1.00 86.81 97 GLU A O 1
ATOM 773 N N . GLU A 1 98 ? -9.132 -5.726 -1.609 1.00 89.25 98 GLU A N 1
ATOM 774 C CA . GLU A 1 98 ? -9.446 -7.074 -1.114 1.00 89.25 98 GLU A CA 1
ATOM 775 C C . GLU A 1 98 ? -8.781 -7.348 0.244 1.00 89.25 98 GLU A C 1
ATOM 777 O O . GLU A 1 98 ? -9.425 -7.850 1.166 1.00 89.25 98 GLU A O 1
ATOM 782 N N . LYS A 1 99 ? -7.513 -6.941 0.419 1.00 87.25 99 LYS A N 1
ATOM 783 C CA . LYS A 1 99 ? -6.820 -7.028 1.716 1.00 87.25 99 LYS A CA 1
ATOM 784 C C . LYS A 1 99 ? -7.483 -6.162 2.785 1.00 87.25 99 LYS A C 1
ATOM 786 O O . LYS A 1 99 ? -7.653 -6.626 3.910 1.00 87.25 99 LYS A O 1
ATOM 791 N N . ALA A 1 100 ? -7.873 -4.932 2.448 1.00 86.44 100 ALA A N 1
ATOM 792 C CA . ALA A 1 100 ? -8.563 -4.044 3.381 1.00 86.44 100 ALA A CA 1
ATOM 793 C C . ALA A 1 100 ? -9.919 -4.621 3.818 1.00 86.44 100 ALA A C 1
ATOM 795 O O . ALA A 1 100 ? -10.248 -4.563 5.001 1.00 86.44 100 ALA A O 1
ATOM 796 N N . ILE A 1 101 ? -10.679 -5.213 2.891 1.00 87.06 101 ILE A N 1
ATOM 797 C CA . ILE A 1 101 ? -11.962 -5.870 3.178 1.00 87.06 101 ILE A CA 1
ATOM 798 C C . ILE A 1 101 ? -11.755 -7.112 4.050 1.00 87.06 101 ILE A C 1
ATOM 800 O O . ILE A 1 101 ? -12.474 -7.283 5.029 1.00 87.06 101 ILE A O 1
ATOM 804 N N . ALA A 1 102 ? -10.759 -7.952 3.755 1.00 87.38 102 ALA A N 1
ATOM 805 C CA . ALA A 1 102 ? -10.460 -9.139 4.559 1.00 87.38 102 ALA A CA 1
ATOM 806 C C . ALA A 1 102 ? -10.053 -8.777 5.999 1.00 87.38 102 ALA A C 1
ATOM 808 O O . ALA A 1 102 ? -10.528 -9.387 6.957 1.00 87.38 102 ALA A O 1
ATOM 809 N N . MET A 1 103 ? -9.223 -7.742 6.170 1.00 85.12 103 MET A N 1
ATOM 810 C CA . MET A 1 103 ? -8.852 -7.227 7.494 1.00 85.12 103 MET A CA 1
ATOM 811 C C . MET A 1 103 ? -10.051 -6.634 8.226 1.00 85.12 103 MET A C 1
ATOM 813 O O . MET A 1 103 ? -10.233 -6.891 9.415 1.00 85.12 103 MET A O 1
ATOM 817 N N . LEU A 1 104 ? -10.886 -5.870 7.517 1.00 85.88 104 LEU A N 1
ATOM 818 C CA . LEU A 1 104 ? -12.119 -5.343 8.079 1.00 85.88 104 LEU A CA 1
ATOM 819 C C . LEU A 1 104 ? -13.037 -6.476 8.537 1.00 85.88 104 LEU A C 1
ATOM 821 O O . LEU A 1 104 ? -13.582 -6.385 9.628 1.00 85.88 104 LEU A O 1
ATOM 825 N N . HIS A 1 105 ? -13.186 -7.535 7.742 1.00 85.50 105 HIS A N 1
ATOM 826 C CA . HIS A 1 105 ? -13.985 -8.695 8.114 1.00 85.50 105 HIS A CA 1
ATOM 827 C C . HIS A 1 105 ? -13.458 -9.333 9.401 1.00 85.50 105 HIS A C 1
ATOM 829 O O . HIS A 1 105 ? -14.237 -9.590 10.312 1.00 85.50 105 HIS A O 1
ATOM 835 N N . GLY A 1 106 ? -12.138 -9.516 9.515 1.00 84.06 106 GLY A N 1
ATOM 836 C CA . GLY A 1 106 ? -11.506 -9.996 10.745 1.00 84.06 106 GLY A CA 1
ATOM 837 C C . GLY A 1 106 ? -11.851 -9.121 11.952 1.00 84.06 106 GLY A C 1
ATOM 838 O O . GLY A 1 106 ? -12.356 -9.626 12.949 1.00 84.06 106 GLY A O 1
ATOM 839 N N . ILE A 1 107 ? -11.675 -7.802 11.835 1.00 84.19 107 ILE A N 1
ATOM 840 C CA . ILE A 1 107 ? -11.933 -6.850 12.927 1.00 84.19 107 ILE A CA 1
ATOM 841 C C . ILE A 1 107 ? -13.427 -6.771 13.281 1.00 84.19 107 ILE A C 1
ATOM 843 O O . ILE A 1 107 ? -13.782 -6.788 14.455 1.00 84.19 107 ILE A O 1
ATOM 847 N N . ALA A 1 108 ? -14.310 -6.699 12.286 1.00 84.75 108 ALA A N 1
ATOM 848 C CA . ALA A 1 108 ? -15.755 -6.590 12.483 1.00 84.75 108 ALA A CA 1
ATOM 849 C C . ALA A 1 108 ? -16.385 -7.900 12.983 1.00 84.75 108 ALA A C 1
ATOM 851 O O . ALA A 1 108 ? -17.446 -7.864 13.598 1.00 84.75 108 ALA A O 1
ATOM 852 N N . SER A 1 109 ? -15.736 -9.046 12.748 1.00 84.12 109 SER A N 1
ATOM 853 C CA . SER A 1 109 ? -16.163 -10.348 13.278 1.00 84.12 109 SER A CA 1
ATOM 854 C C . SER A 1 109 ? -15.798 -10.574 14.748 1.00 84.12 109 SER A C 1
ATOM 856 O O . SER A 1 109 ? -16.253 -11.549 15.344 1.00 84.12 109 SER A O 1
ATOM 858 N N . LEU A 1 110 ? -14.998 -9.689 15.355 1.00 84.31 110 LEU A N 1
ATOM 859 C CA . LEU A 1 110 ? -14.667 -9.796 16.772 1.00 84.31 110 LEU A CA 1
ATOM 860 C C . LEU A 1 110 ? -15.905 -9.487 17.619 1.00 84.31 110 LEU A C 1
ATOM 862 O O . LEU A 1 110 ? -16.524 -8.447 17.398 1.00 84.31 110 LEU A O 1
ATOM 866 N N . PRO A 1 111 ? -16.227 -10.297 18.642 1.00 82.31 111 PRO A N 1
ATOM 867 C CA . PRO A 1 111 ? -17.411 -10.085 19.482 1.00 82.31 111 PRO A CA 1
ATOM 868 C C . PRO A 1 111 ? -17.411 -8.721 20.197 1.00 82.31 111 PRO A C 1
ATOM 870 O O . PRO A 1 111 ? -18.469 -8.169 20.508 1.00 82.31 111 PRO A O 1
ATOM 873 N N . GLU A 1 112 ? -16.228 -8.144 20.403 1.00 81.38 112 GLU A N 1
ATOM 874 C CA . GLU A 1 112 ? -16.016 -6.826 21.011 1.00 81.38 112 GLU A CA 1
ATOM 875 C C . GLU A 1 112 ? -16.468 -5.662 20.125 1.00 81.38 112 GLU A C 1
ATOM 877 O O . GLU A 1 112 ? -16.744 -4.570 20.617 1.00 81.38 112 GLU A O 1
ATOM 882 N N . LEU A 1 113 ? -16.544 -5.883 18.813 1.00 85.19 113 LEU A N 1
ATOM 883 C CA . LEU A 1 113 ? -16.882 -4.862 17.824 1.00 85.19 113 LEU A CA 1
ATOM 884 C C . LEU A 1 113 ? -18.117 -5.238 17.006 1.00 85.19 113 LEU A C 1
ATOM 886 O O . LEU A 1 113 ? -18.782 -4.342 16.502 1.00 85.19 113 LEU A O 1
ATOM 890 N N . SER A 1 114 ? -18.456 -6.521 16.900 1.00 86.94 114 SER A N 1
ATOM 891 C CA . SER A 1 114 ? -19.565 -7.004 16.085 1.00 86.94 114 SER A CA 1
ATOM 892 C C . SER A 1 114 ? -20.918 -6.564 16.644 1.00 86.94 114 SER A C 1
ATOM 894 O O . SER A 1 114 ? -21.129 -6.518 17.867 1.00 86.94 114 SER A O 1
ATOM 896 N N . CYS A 1 115 ? -21.869 -6.295 15.747 1.00 83.44 115 CYS A N 1
ATOM 897 C CA . CYS A 1 115 ? -23.277 -6.216 16.128 1.00 83.44 115 CYS A CA 1
ATOM 898 C C . CYS A 1 115 ? -23.930 -7.609 16.149 1.00 83.44 115 CYS A C 1
ATOM 900 O O . CYS A 1 115 ? -23.374 -8.593 15.668 1.00 83.44 115 CYS A O 1
ATOM 902 N N . SER A 1 116 ? -25.129 -7.683 16.731 1.00 73.12 116 SER A N 1
ATOM 903 C CA . SER A 1 116 ? -25.921 -8.918 16.873 1.00 73.12 116 SER A CA 1
ATOM 904 C C . SER A 1 116 ? -26.464 -9.461 15.534 1.00 73.12 116 SER A C 1
ATOM 906 O O . SER A 1 116 ? -26.909 -10.603 15.446 1.00 73.12 116 SER A O 1
ATOM 908 N N . SER A 1 117 ? -26.447 -8.651 14.472 1.00 62.19 117 SER A N 1
ATOM 909 C CA . SER A 1 117 ? -26.969 -9.023 13.156 1.00 62.19 117 SER A CA 1
ATOM 910 C C . SER A 1 117 ? -25.936 -9.786 12.322 1.00 62.19 117 SER A C 1
ATOM 912 O O . SER A 1 117 ? -24.742 -9.514 12.371 1.00 62.19 117 SER A O 1
ATOM 914 N N . SER A 1 118 ? -26.408 -10.723 11.496 1.00 61.62 118 SER A N 1
ATOM 915 C CA . SER A 1 118 ? -25.629 -11.610 10.612 1.00 61.62 118 SER A CA 1
ATOM 916 C C . SER A 1 118 ? -24.886 -10.905 9.457 1.00 61.62 118 SER A C 1
ATOM 918 O O . SER A 1 118 ? -24.563 -11.528 8.448 1.00 61.62 118 SER A O 1
ATOM 920 N N . SER A 1 119 ? -24.645 -9.600 9.568 1.00 74.19 119 SER A N 1
ATOM 921 C CA . SER A 1 119 ? -24.010 -8.745 8.564 1.00 74.19 119 SER A CA 1
ATOM 922 C C . SER A 1 119 ? -22.767 -8.074 9.142 1.00 74.19 119 SER A C 1
ATOM 924 O O . SER A 1 119 ? -22.751 -7.732 10.320 1.00 74.19 119 SER A O 1
ATOM 926 N N . ILE A 1 120 ? -21.756 -7.823 8.306 1.00 81.06 120 ILE A N 1
ATOM 927 C CA . ILE A 1 120 ? -20.518 -7.126 8.689 1.00 81.06 120 ILE A CA 1
ATOM 928 C C . ILE A 1 120 ? -20.871 -5.708 9.158 1.00 81.06 120 ILE A C 1
ATOM 930 O O . ILE A 1 120 ? -21.128 -4.833 8.333 1.00 81.06 120 ILE A O 1
ATOM 934 N N . CYS A 1 121 ? -20.899 -5.481 10.469 1.00 86.38 121 CYS A N 1
ATOM 935 C CA . CYS A 1 121 ? -21.168 -4.177 11.064 1.00 86.38 121 CYS A CA 1
ATOM 936 C C . CYS A 1 121 ? -20.436 -4.013 12.394 1.00 86.38 121 CYS A C 1
ATOM 938 O O . CYS A 1 121 ? -20.100 -4.997 13.054 1.00 86.38 121 CYS A O 1
ATOM 940 N N . ILE A 1 122 ? -20.206 -2.755 12.777 1.00 88.94 122 ILE A N 1
ATOM 941 C CA . ILE A 1 122 ? -19.573 -2.409 14.048 1.00 88.94 122 ILE A CA 1
ATOM 942 C C . ILE A 1 122 ? -20.589 -1.751 14.985 1.00 88.94 122 ILE A C 1
ATOM 944 O O . ILE A 1 122 ? -21.265 -0.797 14.602 1.00 88.94 122 ILE A O 1
ATOM 948 N N . ASP A 1 123 ? -20.681 -2.227 16.223 1.00 89.19 123 ASP A N 1
ATOM 949 C CA . ASP A 1 123 ? -21.586 -1.680 17.232 1.00 89.19 123 ASP A CA 1
ATOM 950 C C . ASP A 1 123 ? -21.072 -0.336 17.780 1.00 89.19 123 ASP A C 1
ATOM 952 O O . ASP A 1 123 ? -19.975 -0.226 18.338 1.00 89.19 123 ASP A O 1
ATOM 956 N N . LYS A 1 124 ? -21.882 0.717 17.633 1.00 88.56 124 LYS A N 1
ATOM 957 C CA . LYS A 1 124 ? -21.542 2.076 18.080 1.00 88.56 124 LYS A CA 1
ATOM 958 C C . LYS A 1 124 ? -21.449 2.188 19.602 1.00 88.56 124 LYS A C 1
ATOM 960 O O . LYS A 1 124 ? -20.609 2.935 20.096 1.00 88.56 124 LYS A O 1
ATOM 965 N N . GLY A 1 125 ? -22.316 1.497 20.340 1.00 86.94 125 GLY A N 1
ATOM 966 C CA . GLY A 1 125 ? -22.318 1.517 21.801 1.00 86.94 125 GLY A CA 1
ATOM 967 C C . GLY A 1 125 ? -21.035 0.903 22.350 1.00 86.94 125 GLY A C 1
ATOM 968 O O . GLY A 1 125 ? -20.372 1.506 23.195 1.00 86.94 125 GLY A O 1
ATOM 969 N N . LYS A 1 126 ? -20.618 -0.235 21.785 1.00 87.19 126 LYS A N 1
ATOM 970 C CA . LYS A 1 126 ? -19.336 -0.869 22.123 1.00 87.19 126 LYS A CA 1
ATOM 971 C C . LYS A 1 126 ? -18.146 0.022 21.766 1.00 87.19 126 LYS A C 1
ATOM 973 O O . LYS A 1 126 ? -17.256 0.207 22.595 1.00 87.19 126 LYS A O 1
ATOM 978 N N . LEU A 1 127 ? -18.159 0.657 20.589 1.00 88.06 127 LEU A N 1
ATOM 979 C CA . LEU A 1 127 ? -17.125 1.628 20.205 1.00 88.06 127 LEU A CA 1
ATOM 980 C C . LEU A 1 127 ? -17.017 2.799 21.185 1.00 88.06 127 LEU A C 1
ATOM 982 O O . LEU A 1 127 ? -15.909 3.218 21.518 1.00 88.06 127 LEU A O 1
ATOM 986 N N . GLU A 1 128 ? -18.142 3.341 21.652 1.00 87.19 128 GLU A N 1
ATOM 987 C CA . GLU A 1 128 ? -18.139 4.445 22.614 1.00 87.19 128 GLU A CA 1
ATOM 988 C C . GLU A 1 128 ? -17.534 4.037 23.962 1.00 87.19 128 GLU A C 1
ATOM 990 O O . GLU A 1 128 ? -16.800 4.829 24.560 1.00 87.19 128 GLU A O 1
ATOM 995 N N . VAL A 1 129 ? -17.799 2.812 24.421 1.00 87.25 129 VAL A N 1
ATOM 996 C CA . VAL A 1 129 ? -17.221 2.267 25.658 1.00 87.25 129 VAL A CA 1
ATOM 997 C C . VAL A 1 129 ? -15.717 2.046 25.504 1.00 87.25 129 VAL A C 1
ATOM 999 O O . VAL A 1 129 ? -14.949 2.524 26.340 1.00 87.25 129 VAL A O 1
ATOM 1002 N N . ILE A 1 130 ? -15.286 1.411 24.409 1.00 86.81 130 ILE A N 1
ATOM 1003 C CA . ILE A 1 130 ? -13.862 1.185 24.117 1.00 86.81 130 ILE A CA 1
ATOM 1004 C C . ILE A 1 130 ? -13.122 2.518 24.020 1.00 86.81 130 ILE A C 1
ATOM 1006 O O . ILE A 1 130 ? -12.047 2.668 24.587 1.00 86.81 130 ILE A O 1
ATOM 1010 N N . ASN A 1 131 ? -13.697 3.515 23.346 1.00 86.94 131 ASN A N 1
ATOM 1011 C CA . ASN A 1 131 ? -13.037 4.803 23.159 1.00 86.94 131 ASN A CA 1
ATOM 1012 C C . ASN A 1 131 ? -12.829 5.561 24.482 1.00 86.94 131 ASN A C 1
ATOM 1014 O O . ASN A 1 131 ? -11.815 6.246 24.625 1.00 86.94 131 ASN A O 1
ATOM 1018 N N . LYS A 1 132 ? -13.766 5.435 25.433 1.00 87.19 132 LYS A N 1
ATOM 1019 C CA . LYS A 1 132 ? -13.724 6.104 26.746 1.00 87.19 132 LYS A CA 1
ATOM 1020 C C . LYS A 1 132 ? -12.887 5.369 27.794 1.00 87.19 132 LYS A C 1
ATOM 1022 O O . LYS A 1 132 ? -12.443 6.001 28.745 1.00 87.19 132 LYS A O 1
ATOM 1027 N N . SER A 1 133 ? -12.728 4.053 27.670 1.00 86.06 133 SER A N 1
ATOM 1028 C CA . SER A 1 133 ? -12.113 3.219 28.703 1.00 86.06 133 SER A CA 1
ATOM 1029 C C . SER A 1 133 ? -10.704 2.777 28.314 1.00 86.06 133 SER A C 1
ATOM 1031 O O . SER A 1 133 ? -10.515 1.896 27.475 1.00 86.06 133 SER A O 1
ATOM 1033 N N . ASP A 1 134 ? -9.697 3.348 28.974 1.00 81.69 134 ASP A N 1
ATOM 1034 C CA . ASP A 1 134 ? -8.298 2.979 28.732 1.00 81.69 134 ASP A CA 1
ATOM 1035 C C . ASP A 1 134 ? -7.948 1.583 29.272 1.00 81.69 134 ASP A C 1
ATOM 1037 O O . ASP A 1 134 ? -7.063 0.916 28.738 1.00 81.69 134 ASP A O 1
ATOM 1041 N N . THR A 1 135 ? -8.672 1.086 30.281 1.00 81.06 135 THR A N 1
ATOM 1042 C CA . THR A 1 135 ? -8.493 -0.281 30.800 1.00 81.06 135 THR A CA 1
ATOM 1043 C C . THR A 1 135 ? -8.833 -1.330 29.747 1.00 81.06 135 THR A C 1
ATOM 1045 O O . THR A 1 135 ? -8.078 -2.282 29.563 1.00 81.06 135 THR A O 1
ATOM 1048 N N . ILE A 1 136 ? -9.918 -1.123 28.997 1.00 80.75 136 ILE A N 1
ATOM 1049 C CA . ILE A 1 136 ? -10.314 -2.013 27.902 1.00 80.75 136 ILE A CA 1
ATOM 1050 C C . ILE A 1 136 ? -9.265 -1.973 26.785 1.00 80.75 136 ILE A C 1
ATOM 1052 O O . ILE A 1 136 ? -8.798 -3.024 26.348 1.00 80.75 136 ILE A O 1
ATOM 1056 N N . LYS A 1 137 ? -8.813 -0.779 26.377 1.00 81.44 137 LYS A N 1
ATOM 1057 C CA . LYS A 1 137 ? -7.750 -0.642 25.362 1.00 81.44 137 LYS A CA 1
ATOM 1058 C C . LYS A 1 137 ? -6.468 -1.376 25.761 1.00 81.44 137 LYS A C 1
ATOM 1060 O O . LYS A 1 137 ? -5.852 -2.030 24.920 1.00 81.44 137 LYS A O 1
ATOM 1065 N N . ASN A 1 138 ? -6.086 -1.299 27.036 1.00 81.75 138 ASN A N 1
ATOM 1066 C CA . ASN A 1 138 ? -4.897 -1.970 27.555 1.00 81.75 138 ASN A CA 1
ATOM 1067 C C . ASN A 1 138 ? -5.046 -3.496 27.580 1.00 81.75 138 ASN A C 1
ATOM 1069 O O . ASN A 1 138 ? -4.104 -4.187 27.201 1.00 81.75 138 ASN A O 1
ATOM 1073 N N . ASN A 1 139 ? -6.219 -4.028 27.933 1.00 84.12 139 ASN A N 1
ATOM 1074 C CA . ASN A 1 139 ? -6.461 -5.476 27.928 1.00 84.12 139 ASN A CA 1
ATOM 1075 C C . ASN A 1 139 ? -6.322 -6.084 26.525 1.00 84.12 139 ASN A C 1
ATOM 1077 O O . ASN A 1 139 ? -5.764 -7.166 26.366 1.00 84.12 139 ASN A O 1
ATOM 1081 N N . TYR A 1 140 ? -6.773 -5.367 25.494 1.00 80.00 140 TYR A N 1
ATOM 1082 C CA . TYR A 1 140 ? -6.669 -5.826 24.107 1.00 80.00 140 TYR A CA 1
ATOM 1083 C C . TYR A 1 140 ? -5.320 -5.504 23.446 1.00 80.00 140 TYR A C 1
ATOM 1085 O O . TYR A 1 140 ? -5.071 -5.931 22.318 1.00 80.00 140 TYR A O 1
ATOM 1093 N N . LYS A 1 141 ? -4.416 -4.782 24.123 1.00 82.06 141 LYS A N 1
ATOM 1094 C CA . LYS A 1 141 ? -3.155 -4.306 23.534 1.00 82.06 141 LYS A CA 1
ATOM 1095 C C . LYS A 1 141 ? -2.255 -5.434 23.040 1.00 82.06 141 LYS A C 1
ATOM 1097 O O . LYS A 1 141 ? -1.694 -5.316 21.952 1.00 82.06 141 LYS A O 1
ATOM 1102 N N . GLU A 1 142 ? -2.148 -6.517 23.805 1.00 80.75 142 GLU A N 1
ATOM 1103 C CA . GLU A 1 142 ? -1.323 -7.679 23.449 1.00 80.75 142 GLU A CA 1
ATOM 1104 C C . GLU A 1 142 ? -1.888 -8.439 22.239 1.00 80.75 142 GLU A C 1
ATOM 1106 O O . GLU A 1 142 ? -1.139 -8.855 21.352 1.00 80.75 142 GLU A O 1
ATOM 1111 N N . LEU A 1 143 ? -3.218 -8.539 22.137 1.00 80.06 143 LEU A N 1
ATOM 1112 C CA . LEU A 1 143 ? -3.887 -9.171 20.998 1.00 80.06 143 LEU A CA 1
ATOM 1113 C C . LEU A 1 143 ? -3.609 -8.401 19.702 1.00 80.06 143 LEU A C 1
ATOM 1115 O O . LEU A 1 143 ? -3.192 -8.991 18.703 1.00 80.06 143 LEU A O 1
ATOM 1119 N N . TRP A 1 144 ? -3.749 -7.074 19.728 1.00 81.94 144 TRP A N 1
ATOM 1120 C CA . TRP A 1 144 ? -3.476 -6.234 18.559 1.00 81.94 144 TRP A CA 1
ATOM 1121 C C . TRP A 1 144 ? -1.995 -6.213 18.172 1.00 81.94 144 TRP A C 1
ATOM 1123 O O . TRP A 1 144 ? -1.674 -6.274 16.982 1.00 81.94 144 TRP A O 1
ATOM 1133 N N . LYS A 1 145 ? -1.098 -6.219 19.166 1.00 80.06 145 LYS A N 1
ATOM 1134 C CA . LYS A 1 145 ? 0.351 -6.292 18.955 1.00 80.06 145 LYS A CA 1
ATOM 1135 C C . LYS A 1 145 ? 0.760 -7.589 18.254 1.00 80.06 145 LYS A C 1
ATOM 1137 O O . LYS A 1 145 ? 1.543 -7.544 17.311 1.00 80.06 145 LYS A O 1
ATOM 1142 N N . SER A 1 146 ? 0.179 -8.728 18.646 1.00 79.06 146 SER A N 1
ATOM 1143 C CA . SER A 1 146 ? 0.443 -10.023 17.994 1.00 79.06 146 SER A CA 1
ATOM 1144 C C . SER A 1 146 ? 0.016 -10.066 16.518 1.00 79.06 146 SER A C 1
ATOM 1146 O O . SER A 1 146 ? 0.575 -10.821 15.728 1.00 79.06 146 SER A O 1
ATOM 1148 N N . SER A 1 147 ? -0.935 -9.211 16.129 1.00 74.75 147 SER A N 1
ATOM 1149 C CA . SER A 1 147 ? -1.488 -9.143 14.772 1.00 74.75 147 SER A CA 1
ATOM 1150 C C . SER A 1 147 ? -0.768 -8.139 13.855 1.00 74.75 147 SER A C 1
ATOM 1152 O O . SER A 1 147 ? -1.261 -7.857 12.764 1.00 74.75 147 SER A O 1
ATOM 1154 N N . ASN A 1 148 ? 0.377 -7.575 14.272 1.00 81.94 148 ASN A N 1
ATOM 1155 C CA . ASN A 1 148 ? 1.119 -6.524 13.548 1.00 81.94 148 ASN A CA 1
ATOM 1156 C C . ASN A 1 148 ? 0.277 -5.278 13.211 1.00 81.94 148 ASN A C 1
ATOM 1158 O O . ASN A 1 148 ? 0.571 -4.537 12.267 1.00 81.94 148 ASN A O 1
ATOM 1162 N N . ILE A 1 149 ? -0.787 -5.029 13.973 1.00 84.56 149 ILE A N 1
ATOM 1163 C CA . ILE A 1 149 ? -1.629 -3.850 13.807 1.00 84.56 149 ILE A CA 1
ATOM 1164 C C . ILE A 1 149 ? -1.038 -2.737 14.666 1.00 84.56 149 ILE A C 1
ATOM 1166 O O . ILE A 1 149 ? -0.816 -2.922 15.854 1.00 84.56 149 ILE A O 1
ATOM 1170 N N . LYS A 1 150 ? -0.801 -1.562 14.076 1.00 86.00 150 LYS A N 1
ATOM 1171 C CA . LYS A 1 150 ? -0.359 -0.361 14.795 1.00 86.00 150 LYS A CA 1
ATOM 1172 C C . LYS A 1 150 ? -1.525 0.467 15.307 1.00 86.00 150 LYS A C 1
ATOM 1174 O O . LYS A 1 150 ? -1.483 0.944 16.432 1.00 86.00 150 LYS A O 1
ATOM 1179 N N . SER A 1 151 ? -2.528 0.726 14.474 1.00 86.94 151 SER A N 1
ATOM 1180 C CA . SER A 1 151 ? -3.657 1.550 14.906 1.00 86.94 151 SER A CA 1
ATOM 1181 C C . SER A 1 151 ? -4.931 1.215 14.161 1.00 86.94 151 SER A C 1
ATOM 1183 O O . SER A 1 151 ? -4.896 1.023 12.943 1.00 86.94 151 SER A O 1
ATOM 1185 N N . ILE A 1 152 ? -6.047 1.255 14.881 1.00 88.69 152 ILE A N 1
ATOM 1186 C CA . ILE A 1 152 ? -7.393 1.122 14.331 1.00 88.69 152 ILE A CA 1
ATOM 1187 C C . ILE A 1 152 ? -8.169 2.372 14.730 1.00 88.69 152 ILE A C 1
ATOM 1189 O O . ILE A 1 152 ? -8.443 2.603 15.911 1.00 88.69 152 ILE A O 1
ATOM 1193 N N . VAL A 1 153 ? -8.505 3.186 13.732 1.00 90.75 153 VAL A N 1
ATOM 1194 C CA . VAL A 1 153 ? -9.239 4.441 13.914 1.00 90.75 153 VAL A CA 1
ATOM 1195 C C . VAL A 1 153 ? -10.494 4.407 13.060 1.00 90.75 153 VAL A C 1
ATOM 1197 O O . VAL A 1 153 ? -10.421 4.139 11.863 1.00 90.75 153 VAL A O 1
ATOM 1200 N N . ILE A 1 154 ? -11.643 4.691 13.662 1.00 89.94 154 ILE A N 1
ATOM 1201 C CA . ILE A 1 154 ? -12.938 4.723 12.980 1.00 89.94 154 ILE A CA 1
ATOM 1202 C C . ILE A 1 154 ? -13.464 6.155 13.024 1.00 89.94 154 ILE A C 1
ATOM 1204 O O . ILE A 1 154 ? -13.738 6.706 14.087 1.00 89.94 154 ILE A O 1
ATOM 1208 N N . GLU A 1 155 ? -13.602 6.768 11.856 1.00 90.25 155 GLU A N 1
ATOM 1209 C CA . GLU A 1 155 ? -14.071 8.136 11.659 1.00 90.25 155 GLU A CA 1
ATOM 1210 C C . GLU A 1 155 ? -15.519 8.112 11.168 1.00 90.25 155 GLU A C 1
ATOM 1212 O O . GLU A 1 155 ? -15.821 7.670 10.058 1.00 90.25 155 GLU A O 1
ATOM 1217 N N . THR A 1 156 ? -16.428 8.598 12.006 1.00 88.06 156 THR A N 1
ATOM 1218 C CA . THR A 1 156 ? -17.817 8.889 11.627 1.00 88.06 156 THR A CA 1
ATOM 1219 C C . THR A 1 156 ? -17.941 10.381 11.306 1.00 88.06 156 THR A C 1
ATOM 1221 O O . THR A 1 156 ? -17.046 11.163 11.616 1.00 88.06 156 THR A O 1
ATOM 1224 N N . LYS A 1 157 ? -19.068 10.820 10.732 1.00 84.38 157 LYS A N 1
ATOM 1225 C CA . LYS A 1 157 ? -19.325 12.245 10.441 1.00 84.38 157 LYS A CA 1
ATOM 1226 C C . LYS A 1 157 ? -19.175 13.169 11.659 1.00 84.38 157 LYS A C 1
ATOM 1228 O O . LYS A 1 157 ? -18.862 14.340 11.492 1.00 84.38 157 LYS A O 1
ATOM 1233 N N . THR A 1 158 ? -19.437 12.660 12.863 1.00 83.94 158 THR A N 1
ATOM 1234 C CA . THR A 1 158 ? -19.538 13.461 14.094 1.00 83.94 158 THR A CA 1
ATOM 1235 C C . THR A 1 158 ? -18.434 13.192 15.112 1.00 83.94 158 THR A C 1
ATOM 1237 O O . THR A 1 158 ? -18.166 14.049 15.950 1.00 83.94 158 THR A O 1
ATOM 1240 N N . LYS A 1 159 ? -17.815 12.008 15.085 1.00 85.81 159 LYS A N 1
ATOM 1241 C CA . LYS A 1 159 ? -16.849 11.560 16.094 1.00 85.81 159 LYS A CA 1
ATOM 1242 C C . LYS A 1 159 ? -15.795 10.650 15.475 1.00 85.81 159 LYS A C 1
ATOM 1244 O O . LYS A 1 159 ? -16.090 9.876 14.562 1.00 85.81 159 LYS A O 1
ATOM 1249 N N . THR A 1 160 ? -14.603 10.697 16.055 1.00 88.12 160 THR A N 1
ATOM 1250 C CA . THR A 1 160 ? -13.507 9.770 15.775 1.00 88.12 160 THR A CA 1
ATOM 1251 C C . THR A 1 160 ? -13.324 8.852 16.975 1.00 88.12 160 THR A C 1
ATOM 1253 O O . THR A 1 160 ? -13.206 9.323 18.105 1.00 88.12 160 THR A O 1
ATOM 1256 N N . TYR A 1 161 ? -13.307 7.547 16.727 1.00 87.56 161 TYR A N 1
ATOM 1257 C CA . TYR A 1 161 ? -13.085 6.515 17.731 1.00 87.56 161 TYR A CA 1
ATOM 1258 C C . TYR A 1 161 ? -11.704 5.907 17.519 1.00 87.56 161 TYR A C 1
ATOM 1260 O O . TYR A 1 161 ? -11.406 5.399 16.434 1.00 87.56 161 TYR A O 1
ATOM 1268 N N . VAL A 1 162 ? -10.865 5.950 18.551 1.00 88.62 162 VAL A N 1
ATOM 1269 C CA . VAL A 1 162 ? -9.559 5.286 18.544 1.00 88.62 162 VAL A CA 1
ATOM 1270 C C . VAL A 1 162 ? -9.715 3.981 19.307 1.00 88.62 162 VAL A C 1
ATOM 1272 O O . VAL A 1 162 ? -9.822 3.972 20.532 1.00 88.62 162 VAL A O 1
ATOM 1275 N N . VAL A 1 163 ? -9.777 2.880 18.561 1.00 85.56 163 VAL A N 1
ATOM 1276 C CA . VAL A 1 163 ? -9.912 1.531 19.129 1.00 85.56 163 VAL A CA 1
ATOM 1277 C C . VAL A 1 163 ? -8.564 1.062 19.659 1.00 85.56 163 VAL A C 1
ATOM 1279 O O . VAL A 1 163 ? -8.479 0.487 20.739 1.00 85.56 163 VAL A O 1
ATOM 1282 N N . TYR A 1 164 ? -7.502 1.339 18.904 1.00 86.12 164 TYR A N 1
ATOM 1283 C CA . TYR A 1 164 ? -6.152 0.933 19.251 1.00 86.12 164 TYR A CA 1
ATOM 1284 C C . TYR A 1 164 ? -5.120 1.883 18.651 1.00 86.12 164 TYR A C 1
ATOM 1286 O O . TYR A 1 164 ? -5.266 2.312 17.503 1.00 86.12 164 TYR A O 1
ATOM 1294 N N . GLU A 1 165 ? -4.061 2.154 19.407 1.00 85.44 165 GLU A N 1
ATOM 1295 C CA . GLU A 1 165 ? -2.873 2.863 18.948 1.00 85.44 165 GLU A CA 1
ATOM 1296 C C . GLU A 1 165 ? -1.634 2.321 19.676 1.00 85.44 165 GLU A C 1
ATOM 1298 O O . GLU A 1 165 ? -1.585 2.285 20.906 1.00 85.44 165 GLU A O 1
ATOM 1303 N N . SER A 1 166 ? -0.637 1.880 18.907 1.00 82.69 166 SER A N 1
ATOM 1304 C CA . SER A 1 166 ? 0.678 1.474 19.403 1.00 82.69 166 SER A CA 1
ATOM 1305 C C . SER A 1 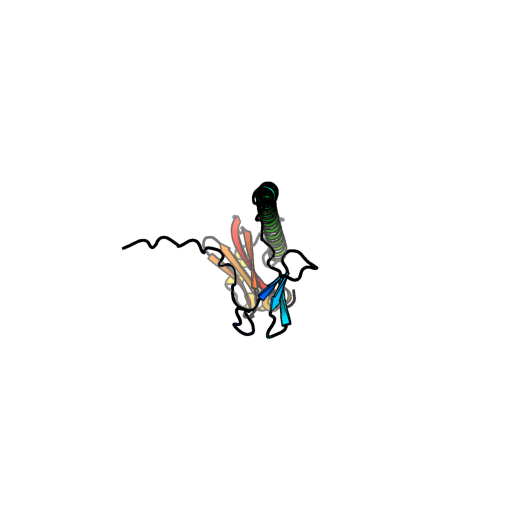166 ? 1.712 2.583 19.201 1.00 82.69 166 SER A C 1
ATOM 1307 O O . SER A 1 166 ? 1.711 3.285 18.184 1.00 82.69 166 SER A O 1
ATOM 1309 N N . SER A 1 167 ? 2.643 2.688 20.152 1.00 77.94 167 SER A N 1
ATOM 1310 C CA . SER A 1 167 ? 3.788 3.609 20.127 1.00 77.94 167 SER A CA 1
ATOM 1311 C C . SER A 1 167 ? 4.950 3.130 19.247 1.00 77.94 167 SER A C 1
ATOM 1313 O O . SER A 1 167 ? 5.963 3.820 19.171 1.00 77.94 167 SER A O 1
ATOM 1315 N N . ASP A 1 168 ? 4.830 1.974 18.586 1.00 76.44 168 ASP A N 1
ATOM 1316 C CA . ASP A 1 168 ? 5.917 1.398 17.789 1.00 76.44 168 ASP A CA 1
ATOM 1317 C C . ASP A 1 168 ? 6.353 2.334 16.649 1.00 76.44 168 ASP A C 1
ATOM 1319 O O . ASP A 1 168 ? 5.527 2.949 15.960 1.00 76.44 168 ASP A O 1
ATOM 1323 N N . ILE A 1 169 ? 7.666 2.435 16.440 1.00 71.50 169 ILE A N 1
ATOM 1324 C CA . ILE A 1 169 ? 8.311 3.256 15.408 1.00 71.50 169 ILE A CA 1
ATOM 1325 C C . ILE A 1 169 ? 8.758 2.316 14.280 1.00 71.50 169 ILE A C 1
ATOM 1327 O O . ILE A 1 169 ? 9.415 1.317 14.545 1.00 71.50 169 ILE A O 1
ATOM 1331 N N . GLY A 1 170 ? 8.377 2.601 13.032 1.00 72.44 170 GLY A N 1
ATOM 1332 C CA . GLY A 1 170 ? 8.633 1.719 11.889 1.00 72.44 170 GLY A CA 1
ATOM 1333 C C . GLY A 1 170 ? 7.951 2.186 10.601 1.00 72.44 170 GLY A C 1
ATOM 1334 O O . GLY A 1 170 ? 7.326 3.248 10.567 1.00 72.44 170 GLY A O 1
ATOM 1335 N N . ASN A 1 171 ? 8.066 1.394 9.534 1.00 80.81 171 ASN A N 1
ATOM 1336 C CA . ASN A 1 171 ? 7.325 1.625 8.294 1.00 80.81 171 ASN A CA 1
ATOM 1337 C C . ASN A 1 171 ? 5.898 1.081 8.427 1.00 80.81 171 ASN A C 1
ATOM 1339 O O . ASN A 1 171 ? 5.694 -0.052 8.868 1.00 80.81 171 ASN A O 1
ATOM 1343 N N . PHE A 1 172 ? 4.907 1.882 8.018 1.00 83.62 172 PHE A N 1
ATOM 1344 C CA . PHE A 1 172 ? 3.494 1.522 8.153 1.00 83.62 172 PHE A CA 1
ATOM 1345 C C . PHE A 1 172 ? 2.762 1.515 6.821 1.00 83.62 172 PHE A C 1
ATOM 1347 O O . PHE A 1 172 ? 2.868 2.458 6.035 1.00 83.62 172 PHE A O 1
ATOM 1354 N N . GLN A 1 173 ? 1.937 0.491 6.614 1.00 84.94 173 GLN A N 1
ATOM 1355 C CA . GLN A 1 173 ? 0.972 0.469 5.523 1.00 84.94 173 GLN A CA 1
ATOM 1356 C C . GLN A 1 173 ? -0.398 0.863 6.063 1.00 84.94 173 GLN A C 1
ATOM 1358 O O . GLN A 1 173 ? -0.889 0.268 7.020 1.00 84.94 173 GLN A O 1
ATOM 1363 N N . THR A 1 174 ? -1.009 1.885 5.462 1.00 86.31 174 THR A N 1
ATOM 1364 C CA . THR A 1 174 ? -2.352 2.336 5.843 1.00 86.31 174 THR A CA 1
ATOM 1365 C C . THR A 1 174 ? -3.376 1.804 4.852 1.00 86.31 174 THR A C 1
ATOM 1367 O O . THR A 1 174 ? -3.273 2.060 3.654 1.00 86.31 174 THR A O 1
ATOM 1370 N N . TYR A 1 175 ? -4.384 1.115 5.373 1.00 87.00 175 TYR A N 1
ATOM 1371 C CA . TYR A 1 175 ? -5.565 0.679 4.646 1.00 87.00 175 TYR A CA 1
ATOM 1372 C C . TYR A 1 175 ? -6.758 1.532 5.062 1.00 87.00 175 TYR A C 1
ATOM 1374 O O . TYR A 1 175 ? -6.951 1.843 6.240 1.00 87.00 175 TYR A O 1
ATOM 1382 N N . LEU A 1 176 ? -7.538 1.941 4.069 1.00 87.12 176 LEU A N 1
ATOM 1383 C CA . LEU A 1 176 ? -8.707 2.794 4.220 1.00 87.12 176 LEU A CA 1
ATOM 1384 C C . LEU A 1 176 ? -9.888 2.050 3.613 1.00 87.12 176 LEU A C 1
ATOM 1386 O O . LEU A 1 176 ? -9.824 1.663 2.451 1.00 87.12 176 LEU A O 1
ATOM 1390 N N . THR A 1 177 ? -10.949 1.858 4.383 1.00 88.06 177 THR A N 1
ATOM 1391 C CA . THR A 1 177 ? -12.191 1.272 3.869 1.00 88.06 177 THR A CA 1
ATOM 1392 C C . THR A 1 177 ? -13.398 1.852 4.605 1.00 88.06 177 THR A C 1
ATOM 1394 O O . THR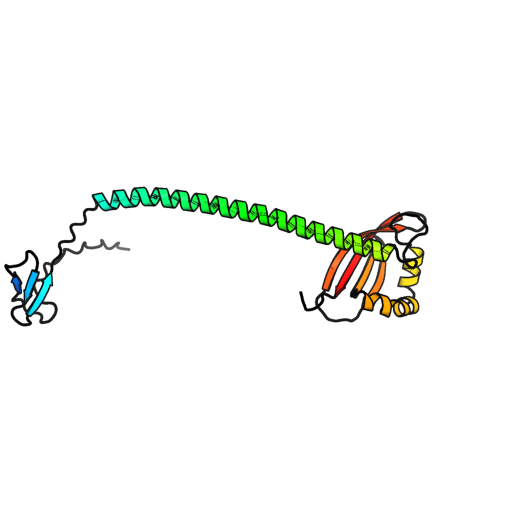 A 1 177 ? -13.243 2.680 5.509 1.00 88.06 177 THR A O 1
ATOM 1397 N N . TYR A 1 178 ? -14.600 1.477 4.183 1.00 88.56 178 TYR A N 1
ATOM 1398 C CA . TYR A 1 178 ? -15.858 1.915 4.772 1.00 88.56 178 TYR A CA 1
ATOM 1399 C C . TYR A 1 178 ? -16.551 0.747 5.459 1.00 88.56 178 TYR A C 1
ATOM 1401 O O . TYR A 1 178 ? -16.566 -0.369 4.947 1.00 88.56 178 TYR A O 1
ATOM 1409 N N . VAL A 1 179 ? -17.135 1.016 6.621 1.00 89.00 179 VAL A N 1
ATOM 1410 C CA . VAL A 1 179 ? -17.842 0.019 7.422 1.00 89.00 179 VAL A CA 1
ATOM 1411 C C . VAL A 1 179 ? -19.138 0.614 7.967 1.00 89.00 179 VAL A C 1
ATOM 1413 O O . VAL A 1 179 ? -19.137 1.775 8.388 1.00 89.00 179 VAL A O 1
ATOM 1416 N N . PRO A 1 180 ? -20.255 -0.132 7.957 1.00 89.38 180 PRO A N 1
ATOM 1417 C CA . PRO A 1 180 ? -21.465 0.316 8.622 1.00 89.38 180 PRO A CA 1
ATOM 1418 C C . PRO A 1 180 ? -21.281 0.220 10.142 1.00 89.38 180 PRO A C 1
ATOM 1420 O O . PRO A 1 180 ? -20.972 -0.838 10.691 1.00 89.38 180 PRO A O 1
ATOM 1423 N N . VAL A 1 181 ? -21.474 1.346 10.818 1.00 88.88 181 VAL A N 1
ATOM 1424 C CA . VAL A 1 181 ? -21.518 1.450 12.275 1.00 88.88 181 VAL A CA 1
ATOM 1425 C C . VAL A 1 181 ? -22.980 1.557 12.685 1.00 88.88 181 VAL A C 1
ATOM 1427 O O . VAL A 1 181 ? -23.682 2.467 12.241 1.00 88.88 181 VAL A O 1
ATOM 1430 N N . CYS A 1 182 ? -23.446 0.626 13.512 1.00 87.56 182 CYS A N 1
ATOM 1431 C CA . CYS A 1 182 ? -24.858 0.462 13.838 1.00 87.56 182 CYS A CA 1
ATOM 1432 C C . CYS A 1 182 ? -25.117 0.629 15.342 1.00 87.56 182 CYS A C 1
ATOM 1434 O O . CYS A 1 182 ? -24.306 0.241 16.180 1.00 87.56 182 CYS A O 1
ATOM 1436 N N . ASN A 1 183 ? -26.267 1.216 15.675 1.00 83.50 183 ASN A N 1
ATOM 1437 C CA . ASN A 1 183 ? -26.863 1.169 17.016 1.00 83.50 183 ASN A CA 1
ATOM 1438 C C . ASN A 1 183 ? -28.355 0.821 16.883 1.00 83.50 183 ASN A C 1
ATOM 1440 O O . ASN A 1 183 ? -28.716 -0.348 16.848 1.00 83.50 183 ASN A O 1
ATOM 1444 N N . HIS A 1 184 ? -29.196 1.839 16.656 1.00 80.00 184 HIS A N 1
ATOM 1445 C CA . HIS A 1 184 ? -30.577 1.689 16.173 1.00 80.00 184 HIS A CA 1
ATOM 1446 C C . HIS A 1 184 ? -30.718 1.948 14.664 1.00 80.00 184 HIS A C 1
ATOM 1448 O O . HIS A 1 184 ? -31.620 1.418 14.025 1.00 80.00 184 HIS A O 1
ATOM 1454 N N . TYR A 1 185 ? -29.816 2.747 14.093 1.00 82.38 185 TYR A N 1
ATOM 1455 C CA . TYR A 1 185 ? -29.668 3.001 12.659 1.00 82.38 185 TYR A CA 1
ATOM 1456 C C . TYR A 1 185 ? -28.201 2.789 12.275 1.00 82.38 185 TYR A C 1
ATOM 1458 O O . TYR A 1 185 ? -27.314 2.912 13.127 1.00 82.38 185 TYR A O 1
ATOM 1466 N N . CYS A 1 186 ? -27.952 2.447 11.012 1.00 85.56 186 CYS A N 1
ATOM 1467 C CA . CYS A 1 186 ? -26.607 2.204 10.501 1.00 85.56 186 CYS A CA 1
ATOM 1468 C C . CYS A 1 186 ? -26.120 3.398 9.679 1.00 85.56 186 CYS A C 1
ATOM 1470 O O . CYS A 1 186 ? -26.811 3.872 8.777 1.00 85.56 186 CYS A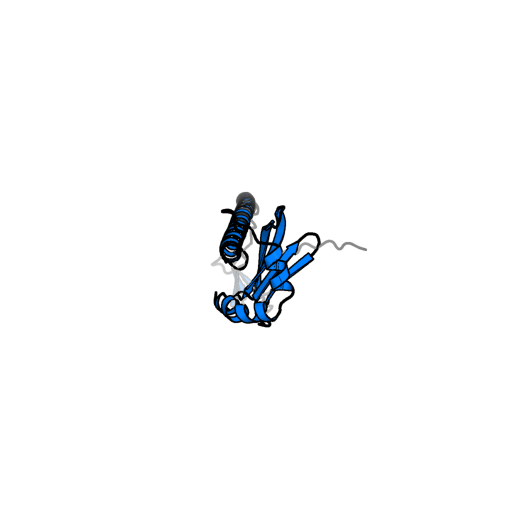 O 1
ATOM 1472 N N . GLU A 1 187 ? -24.908 3.857 9.971 1.00 88.50 187 GLU A N 1
ATOM 1473 C CA . GLU A 1 187 ? -24.222 4.904 9.217 1.00 88.50 187 GLU A CA 1
ATOM 1474 C C . GLU A 1 187 ? -22.898 4.369 8.680 1.00 88.50 187 GLU A C 1
ATOM 1476 O O . GLU A 1 187 ? -22.211 3.604 9.353 1.00 88.50 187 GLU A O 1
ATOM 1481 N N . PHE A 1 188 ? -22.494 4.792 7.485 1.00 88.19 188 PHE A N 1
ATOM 1482 C CA . PHE A 1 188 ? -21.171 4.447 6.970 1.00 88.19 188 PHE A CA 1
ATOM 1483 C C . PHE A 1 188 ? -20.096 5.295 7.652 1.00 88.19 188 PHE A C 1
ATOM 1485 O O . PHE A 1 188 ? -20.111 6.526 7.565 1.00 88.19 188 PHE A O 1
ATOM 1492 N N . ALA A 1 189 ? -19.143 4.626 8.294 1.00 89.62 189 ALA A N 1
ATOM 1493 C CA . ALA A 1 189 ? -17.946 5.226 8.860 1.00 89.62 189 ALA A CA 1
ATOM 1494 C C . ALA A 1 189 ? -16.715 4.821 8.046 1.00 89.62 189 ALA A C 1
ATOM 1496 O O . ALA A 1 189 ? -16.657 3.747 7.446 1.00 89.62 189 ALA A O 1
ATOM 1497 N N . LYS A 1 190 ? -15.710 5.691 8.035 1.00 90.69 190 LYS A N 1
ATOM 1498 C CA . LYS A 1 190 ? -14.414 5.422 7.423 1.00 90.69 190 LYS A CA 1
ATOM 1499 C C . LYS A 1 190 ? -13.511 4.777 8.463 1.00 90.69 190 LYS A C 1
ATOM 1501 O O . LYS A 1 190 ? -13.238 5.381 9.494 1.00 90.69 190 LYS A O 1
ATOM 1506 N N . ILE A 1 191 ? -13.008 3.583 8.192 1.00 89.38 191 ILE A N 1
ATOM 1507 C CA . ILE A 1 191 ? -12.027 2.920 9.049 1.00 89.38 191 ILE A CA 1
ATOM 1508 C C . ILE A 1 191 ? -10.625 3.079 8.455 1.00 89.38 191 ILE A C 1
ATOM 1510 O O . ILE A 1 191 ? -10.412 2.946 7.246 1.00 89.38 191 ILE A O 1
ATOM 1514 N N . LYS A 1 192 ? -9.662 3.395 9.320 1.00 90.56 192 LYS A N 1
ATOM 1515 C CA . LYS A 1 192 ? -8.236 3.483 9.017 1.00 90.56 192 LYS A CA 1
ATOM 1516 C C . LYS A 1 192 ? -7.507 2.425 9.829 1.00 90.56 192 LYS A C 1
ATOM 1518 O O . LYS A 1 192 ? -7.505 2.479 11.058 1.00 90.56 192 LYS A O 1
ATOM 1523 N N . ILE A 1 193 ? -6.868 1.493 9.136 1.00 88.81 193 ILE A N 1
ATOM 1524 C CA . ILE A 1 193 ? -6.073 0.426 9.743 1.00 88.81 193 ILE A CA 1
ATOM 1525 C C . ILE A 1 193 ? -4.623 0.664 9.338 1.00 88.81 193 ILE A C 1
ATOM 1527 O O . ILE A 1 193 ? -4.316 0.718 8.148 1.00 88.81 193 ILE A O 1
ATOM 1531 N N . LYS A 1 194 ? -3.727 0.835 10.311 1.00 88.94 194 LYS A N 1
ATOM 1532 C CA . LYS A 1 194 ? -2.281 0.911 10.067 1.00 88.94 194 LYS A CA 1
ATOM 1533 C C . LYS A 1 194 ? -1.643 -0.400 10.491 1.00 88.94 194 LYS A C 1
ATOM 1535 O O . LYS A 1 194 ? -1.835 -0.811 11.632 1.00 88.94 194 LYS A O 1
ATOM 1540 N N . LEU A 1 195 ? -0.876 -1.017 9.602 1.00 85.81 195 LEU A N 1
ATOM 1541 C CA . LEU A 1 195 ? -0.095 -2.221 9.878 1.00 85.81 195 LEU A CA 1
ATOM 1542 C C . LEU A 1 195 ? 1.388 -1.890 9.936 1.00 85.81 195 LEU A C 1
ATOM 1544 O O . LEU A 1 195 ? 1.851 -1.015 9.203 1.00 85.81 195 LEU A O 1
ATOM 1548 N N . ILE A 1 196 ? 2.114 -2.620 10.773 1.00 84.12 196 ILE A N 1
ATOM 1549 C CA . ILE A 1 196 ? 3.574 -2.619 10.809 1.00 84.12 196 ILE A CA 1
ATOM 1550 C C . ILE A 1 196 ? 4.052 -3.507 9.659 1.00 84.12 196 ILE A C 1
ATOM 1552 O O . ILE A 1 196 ? 3.672 -4.676 9.581 1.00 84.12 196 ILE A O 1
ATOM 1556 N N . LEU A 1 197 ? 4.840 -2.950 8.738 1.00 79.62 197 LEU A N 1
ATOM 1557 C CA . LEU A 1 197 ? 5.472 -3.766 7.705 1.00 79.62 197 LEU A CA 1
ATOM 1558 C C . LEU A 1 197 ? 6.647 -4.526 8.330 1.00 79.62 197 LEU A C 1
ATOM 1560 O O . LEU A 1 197 ? 7.470 -3.892 8.996 1.00 79.62 197 LEU A O 1
ATOM 1564 N N . PRO A 1 198 ? 6.762 -5.847 8.110 1.00 69.19 198 PRO A N 1
ATOM 1565 C CA . PRO A 1 198 ? 7.999 -6.540 8.425 1.00 69.19 198 PRO A CA 1
ATOM 1566 C C . PRO A 1 198 ? 9.116 -5.932 7.571 1.00 69.19 198 PRO A C 1
ATOM 1568 O O . PRO A 1 198 ? 8.939 -5.712 6.375 1.00 69.19 198 PRO A O 1
ATOM 1571 N N . GLU A 1 199 ? 10.268 -5.662 8.181 1.00 58.72 199 GLU A N 1
ATOM 1572 C CA . GLU A 1 199 ? 11.430 -5.035 7.528 1.00 58.72 199 GLU A CA 1
ATOM 1573 C C . GLU A 1 199 ? 12.072 -5.926 6.438 1.00 58.72 199 GLU A C 1
ATOM 1575 O O . GLU A 1 199 ? 12.994 -5.506 5.750 1.00 58.72 199 GLU A O 1
ATOM 1580 N N . ASN A 1 200 ? 11.530 -7.131 6.226 1.00 52.28 200 ASN A N 1
ATOM 1581 C CA . ASN A 1 200 ? 11.971 -8.108 5.238 1.00 52.28 200 ASN A CA 1
ATOM 1582 C C . ASN A 1 200 ? 10.814 -8.474 4.291 1.00 52.28 200 ASN A C 1
ATOM 1584 O O . ASN A 1 200 ? 10.034 -9.385 4.587 1.00 52.28 200 ASN A O 1
ATOM 1588 N N . ALA A 1 201 ? 10.706 -7.773 3.161 1.00 42.62 201 ALA A N 1
ATOM 1589 C CA . ALA A 1 201 ? 9.959 -8.201 1.977 1.00 42.62 201 ALA A CA 1
ATOM 1590 C C . ALA A 1 201 ? 10.599 -7.615 0.714 1.00 42.62 201 ALA A C 1
ATOM 1592 O O . ALA A 1 201 ? 10.819 -6.383 0.692 1.00 42.62 201 ALA A O 1
#

Mean predicted aligned error: 15.93 Å

Secondary structure (DSSP, 8-state):
---------------S-TTT--S-EEE-TTSTTEEEE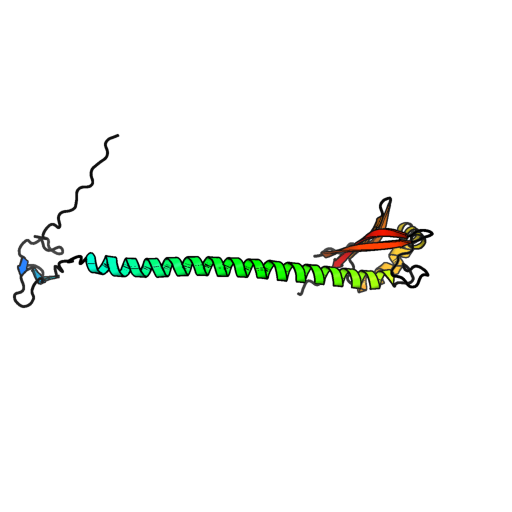TTT--EEE-------HHHHHHHHHHHHHHHHHHHHHHHHHHHHHHHHHHHHHHHHHHHHHHHHHHHHHHHHTSTTTB-SSSSS-EEHHHHHHHHH-HHHHHHTHHHHHHTTEEEEEEE-SS-EEEEEE----S-EEEEEEEEEEESSSEEEEEEEEEEEPPS--

Foldseek 3Di:
DDDDDDDDDDPDPPCADPPPRDNQWDDDPVDPQWIAHPPPRDIDGPDPPPPPVVVVVVVVVVVVVVVVVVVVVVVVVVVVVVVVVVVVVVVVVVVLVVVLVVVLQVVQPPPLFDDPDPDRAGEPVSLVVLQPDVVNQVVCQVVCVVVQWAWKWKADPPDIGTNYHDPDDADKDKRWDWHWYDDPDTDIIIIIIIGHDDPPD

pLDDT: mean 79.24, std 14.92, range [33.28, 97.69]

Sequence (201 aa):
MKSKKGKRGKSEVVRFCPVCGSREIVLDSSYSGIFKCKNCGYRASIFPSTKKKKAQLKIQEMAFVLLAFAILASFVLLFFARFQYLSIAKQAEKIREEKAIAMLHGIASLPELSCSSSSICIDKGKLEVINKSDTIKNNYKELWKSSNIKSIVIETKTKTYVVYESSDIGNFQTYLTYVPVCNHYCEFAKIKIKLILPENA

Solvent-accessible surface area (backbone atoms only — not comparable to full-atom values): 11805 Å² total; per-residue (Å²): 138,86,84,79,82,83,79,78,81,73,86,71,78,79,66,46,39,92,87,77,66,44,66,59,65,43,72,45,90,90,43,95,50,34,36,32,28,73,87,78,63,52,72,51,69,64,74,79,80,74,76,62,58,74,64,54,51,59,55,50,56,56,50,49,54,54,51,53,50,52,52,53,51,50,52,53,51,54,51,51,52,53,55,49,50,54,52,51,51,52,50,54,50,50,53,52,49,54,50,39,50,53,52,47,50,56,56,30,68,33,81,79,31,30,45,97,57,101,58,89,24,31,24,46,66,47,47,55,50,44,50,74,31,67,68,57,38,56,70,47,43,64,63,40,53,76,66,41,44,36,30,38,36,40,39,43,99,87,50,76,37,56,64,43,78,56,89,80,85,80,60,69,51,75,39,75,50,77,44,40,35,30,76,95,61,72,44,79,22,43,37,40,40,30,29,54,55,70,96,79,127

Radius of gyration: 41.77 Å; Cα contacts (8 Å, |Δi|>4): 226; chains: 1; bounding box: 97×55×92 Å

Nearest PDB structures (foldseek):
  4v6i-assembly1_AB  TM=4.157E-01  e=5.324E-01  Saccharomyces cerevisiae
  3dl5-assembly3_E-2  TM=3.223E-01  e=3.838E+00  Cryptosporidium hominis
  2oip-assembly2_C  TM=3.876E-01  e=7.871E+00  Cryptosporidium hominis
  7eg0-assembly1_B  TM=2.038E-01  e=4.593E+00  Homo sapiens